Protein AF-A0A960V8V4-F1 (afdb_monomer)

Structure (mmCIF, N/CA/C/O backbone):
data_AF-A0A960V8V4-F1
#
_entry.id   AF-A0A960V8V4-F1
#
loop_
_atom_site.group_PDB
_atom_site.id
_atom_site.type_symbol
_atom_site.label_atom_id
_atom_site.label_alt_id
_atom_site.label_comp_id
_atom_site.label_asym_id
_atom_site.label_entity_id
_atom_site.label_seq_id
_atom_site.pdbx_PDB_ins_code
_atom_site.Cartn_x
_atom_site.Cartn_y
_atom_site.Cartn_z
_atom_site.occupancy
_atom_site.B_iso_or_equiv
_atom_site.auth_seq_id
_atom_site.auth_comp_id
_atom_site.auth_asym_id
_atom_site.auth_atom_id
_atom_site.pdbx_PDB_model_num
ATOM 1 N N . LYS A 1 1 ? 6.066 -13.068 -34.488 1.00 45.84 1 LYS A N 1
ATOM 2 C CA . LYS A 1 1 ? 5.495 -12.871 -33.130 1.00 45.84 1 LYS A CA 1
ATOM 3 C C . LYS A 1 1 ? 4.110 -12.280 -33.328 1.00 45.84 1 LYS A C 1
ATOM 5 O O . LYS A 1 1 ? 3.997 -11.421 -34.186 1.00 45.84 1 LYS A O 1
ATOM 10 N N . LYS A 1 2 ? 3.066 -12.766 -32.647 1.00 44.25 2 LYS A N 1
ATOM 11 C CA . LYS A 1 2 ? 1.784 -12.045 -32.649 1.00 44.25 2 LYS A CA 1
ATOM 12 C C . LYS A 1 2 ? 2.021 -10.722 -31.918 1.00 44.25 2 LYS A C 1
ATOM 14 O O . LYS A 1 2 ? 2.414 -10.759 -30.753 1.00 44.25 2 LYS A O 1
ATOM 19 N N . ASP A 1 3 ? 1.860 -9.605 -32.617 1.00 62.84 3 ASP A N 1
ATOM 20 C CA . ASP A 1 3 ? 1.871 -8.277 -32.009 1.00 62.84 3 ASP A CA 1
ATOM 21 C C . ASP A 1 3 ? 0.537 -8.097 -31.293 1.00 62.84 3 ASP A C 1
ATOM 23 O O . ASP A 1 3 ? -0.480 -7.769 -31.900 1.00 62.84 3 ASP A O 1
ATOM 27 N N . TYR A 1 4 ? 0.525 -8.399 -29.999 1.00 69.12 4 TYR A N 1
ATOM 28 C CA . TYR A 1 4 ? -0.586 -8.002 -29.151 1.00 69.12 4 TYR A CA 1
ATOM 29 C C . TYR A 1 4 ? -0.365 -6.536 -28.769 1.00 69.12 4 TYR A C 1
ATOM 31 O O . TYR A 1 4 ? 0.688 -6.228 -28.199 1.00 69.12 4 TYR A O 1
ATOM 39 N N . PRO A 1 5 ? -1.298 -5.625 -29.097 1.00 84.31 5 PRO A N 1
ATOM 40 C CA . PRO A 1 5 ? -1.177 -4.236 -28.686 1.00 84.31 5 PRO A CA 1
ATOM 41 C C . PRO A 1 5 ? -1.121 -4.168 -27.156 1.00 84.31 5 PRO A C 1
ATOM 43 O O . PRO A 1 5 ? -1.912 -4.808 -26.464 1.00 84.31 5 PRO A O 1
ATOM 46 N N . LEU A 1 6 ? -0.149 -3.423 -26.628 1.00 91.81 6 LEU A N 1
ATOM 47 C CA . LEU A 1 6 ? -0.030 -3.177 -25.195 1.00 91.81 6 LEU A CA 1
ATOM 48 C C . LEU A 1 6 ? -0.923 -1.996 -24.804 1.00 91.81 6 LEU A C 1
ATOM 50 O O . LEU A 1 6 ? -0.963 -0.985 -25.509 1.00 91.81 6 LEU A O 1
ATOM 54 N N . THR A 1 7 ? -1.550 -2.102 -23.636 1.00 95.62 7 THR A N 1
ATOM 55 C CA . THR A 1 7 ? -2.285 -1.008 -22.996 1.00 95.62 7 THR A CA 1
ATOM 56 C C . THR A 1 7 ? -1.671 -0.736 -21.625 1.00 95.62 7 THR A C 1
ATOM 58 O O . THR A 1 7 ? -1.473 -1.647 -20.822 1.00 95.62 7 THR A O 1
ATOM 61 N N . ALA A 1 8 ? -1.343 0.525 -21.361 1.00 96.00 8 ALA A N 1
ATOM 62 C CA . ALA A 1 8 ? -0.837 1.015 -20.089 1.00 96.00 8 ALA A CA 1
ATOM 63 C C . ALA A 1 8 ? -1.951 1.701 -19.296 1.00 96.00 8 ALA A C 1
ATOM 65 O O . ALA A 1 8 ? -2.790 2.408 -19.856 1.00 96.00 8 ALA A O 1
ATOM 66 N N . TYR A 1 9 ? -1.898 1.560 -17.975 1.00 95.94 9 TYR A N 1
ATOM 67 C CA . TYR A 1 9 ? -2.877 2.126 -17.055 1.00 95.94 9 TYR A CA 1
ATOM 68 C C . TYR A 1 9 ? -2.196 3.032 -16.030 1.00 95.94 9 TYR A C 1
ATOM 70 O O . TYR A 1 9 ? -1.063 2.795 -15.608 1.00 95.94 9 TYR A O 1
ATOM 78 N N . SER A 1 10 ? -2.866 4.106 -15.626 1.00 93.94 10 SER A N 1
ATOM 79 C CA . SER A 1 10 ? -2.415 4.968 -14.529 1.00 93.94 10 SER A CA 1
ATOM 80 C C . SER A 1 10 ? -3.596 5.532 -13.759 1.00 93.94 10 SER A C 1
ATOM 82 O O . SER A 1 10 ? -4.704 5.613 -14.280 1.00 93.94 10 SER A O 1
ATOM 84 N N . ILE A 1 11 ? -3.345 5.952 -12.523 1.00 91.44 11 ILE A N 1
ATOM 85 C CA . ILE A 1 11 ? -4.348 6.564 -11.652 1.00 91.44 11 ILE A CA 1
ATOM 86 C C . ILE A 1 11 ? -4.080 8.065 -11.568 1.00 91.44 11 ILE A C 1
ATOM 88 O O . ILE A 1 11 ? -2.933 8.491 -11.420 1.00 91.44 11 ILE A O 1
ATOM 92 N N . LYS A 1 12 ? -5.150 8.857 -11.616 1.00 89.25 12 LYS A N 1
ATOM 93 C CA . LYS A 1 12 ? -5.154 10.292 -11.338 1.00 89.25 12 LYS A CA 1
ATOM 94 C C . LYS A 1 12 ? -6.135 10.589 -10.208 1.00 89.25 12 LYS A C 1
ATOM 96 O O . LYS A 1 12 ? -7.320 10.290 -10.320 1.00 89.25 12 LYS A O 1
ATOM 101 N N . LEU A 1 13 ? -5.647 11.194 -9.129 1.00 83.44 13 LEU A N 1
ATOM 102 C CA . LEU A 1 13 ? -6.466 11.572 -7.974 1.00 83.44 13 LEU A CA 1
ATOM 103 C C . LEU A 1 13 ? -7.039 12.980 -8.198 1.00 83.44 13 LEU A C 1
ATOM 105 O O . LEU A 1 13 ? -6.272 13.911 -8.442 1.00 83.44 13 LEU A O 1
ATOM 109 N N . ARG A 1 14 ? -8.369 13.149 -8.148 1.00 68.94 14 ARG A N 1
ATOM 110 C CA . ARG A 1 14 ? -9.039 14.407 -8.555 1.00 68.94 14 ARG A CA 1
ATOM 111 C C . ARG A 1 14 ? -8.810 15.603 -7.613 1.00 68.94 14 ARG A C 1
ATOM 113 O O . ARG A 1 14 ? -8.792 16.721 -8.111 1.00 68.94 14 ARG A O 1
ATOM 120 N N . ASN A 1 15 ? -8.593 15.388 -6.311 1.00 59.25 15 ASN A N 1
ATOM 121 C CA . ASN A 1 15 ? -8.641 16.458 -5.294 1.00 59.25 15 ASN A CA 1
ATOM 122 C C . ASN A 1 15 ? -7.426 16.536 -4.349 1.00 59.25 15 ASN A C 1
ATOM 124 O O . ASN A 1 15 ? -7.476 17.222 -3.328 1.00 59.25 15 ASN A O 1
ATOM 128 N N . ASN A 1 16 ? -6.310 15.867 -4.646 1.00 52.09 16 ASN A N 1
ATOM 129 C CA . ASN A 1 16 ? -5.194 15.841 -3.698 1.00 52.09 16 ASN A CA 1
ATOM 130 C C . ASN A 1 16 ? -4.354 17.126 -3.728 1.00 52.09 16 ASN A C 1
ATOM 132 O O . ASN A 1 16 ? -3.422 17.259 -4.519 1.00 52.09 16 ASN A O 1
ATOM 136 N N . TYR A 1 17 ? -4.626 18.020 -2.771 1.00 49.06 17 TYR A N 1
ATOM 137 C CA . TYR A 1 17 ? -3.958 19.308 -2.530 1.00 49.06 17 TYR A CA 1
ATOM 138 C C . TYR A 1 17 ? -2.427 19.254 -2.328 1.00 49.06 17 TYR A C 1
ATOM 140 O O . TYR A 1 17 ? -1.807 20.306 -2.231 1.00 49.06 17 TYR A O 1
ATOM 148 N N . ASN A 1 18 ? -1.792 18.076 -2.277 1.00 47.28 18 ASN A N 1
ATOM 149 C CA . ASN A 1 18 ? -0.354 17.940 -1.994 1.00 47.28 18 ASN A CA 1
ATOM 150 C C . ASN A 1 18 ? 0.369 16.808 -2.749 1.00 47.28 18 ASN A C 1
ATOM 152 O O . ASN A 1 18 ? 1.523 16.504 -2.433 1.00 47.28 18 ASN A O 1
ATOM 156 N N . GLN A 1 19 ? -0.259 16.168 -3.742 1.00 55.56 19 GLN A N 1
ATOM 157 C CA . GLN A 1 19 ? 0.386 15.079 -4.483 1.00 55.56 19 GLN A CA 1
ATOM 158 C C . GLN A 1 19 ? 0.665 15.438 -5.933 1.00 55.56 19 GLN A C 1
ATOM 160 O O . GLN A 1 19 ? -0.148 16.055 -6.614 1.00 55.56 19 GLN A O 1
ATOM 165 N N . LYS A 1 20 ? 1.839 15.022 -6.416 1.00 60.66 20 LYS A N 1
ATOM 166 C CA . LYS A 1 20 ? 2.185 15.161 -7.827 1.00 60.66 20 LYS A CA 1
ATOM 167 C C . LYS A 1 20 ? 1.389 14.143 -8.633 1.00 60.66 20 LYS A C 1
ATOM 169 O O . LYS A 1 20 ? 1.650 12.949 -8.535 1.00 60.66 20 LYS A O 1
ATOM 174 N N . ASP A 1 21 ? 0.458 14.637 -9.437 1.00 72.88 21 ASP A N 1
ATOM 175 C CA . ASP A 1 21 ? -0.190 13.864 -10.490 1.00 72.88 21 ASP A CA 1
ATOM 176 C C . ASP A 1 21 ? 0.876 13.334 -11.470 1.00 72.88 21 ASP A C 1
ATOM 178 O O . ASP A 1 21 ? 1.534 14.106 -12.173 1.00 72.88 21 ASP A O 1
ATOM 182 N N . GLU A 1 22 ? 1.081 12.014 -11.485 1.00 78.25 22 GLU A N 1
ATOM 183 C CA . GLU A 1 22 ? 2.037 11.361 -12.387 1.00 78.25 22 GLU A CA 1
ATOM 184 C C . GLU A 1 22 ? 1.422 11.001 -13.746 1.00 78.25 22 GLU A C 1
ATOM 186 O O . GLU A 1 22 ? 2.159 10.629 -14.662 1.00 78.25 22 GLU A O 1
ATOM 191 N N . SER A 1 23 ? 0.098 11.136 -13.907 1.00 81.38 23 SER A N 1
ATOM 192 C CA . SER A 1 23 ? -0.609 10.681 -15.109 1.00 81.38 23 SER A CA 1
ATOM 193 C C . SER A 1 23 ? -0.095 11.365 -16.374 1.00 81.38 23 SER A C 1
ATOM 195 O O . SER A 1 23 ? 0.162 10.685 -17.360 1.00 81.38 23 SER A O 1
ATOM 197 N N . ASN A 1 24 ? 0.187 12.670 -16.318 1.00 83.75 24 ASN A N 1
ATOM 198 C CA . ASN A 1 24 ? 0.743 13.417 -17.450 1.00 83.75 24 ASN A CA 1
ATOM 199 C C . ASN A 1 24 ? 2.089 12.846 -17.928 1.00 83.75 24 ASN A C 1
ATOM 201 O O . ASN A 1 24 ? 2.323 12.718 -19.129 1.00 83.75 24 ASN A O 1
ATOM 205 N N . LEU A 1 25 ? 2.976 12.485 -16.997 1.00 84.44 25 LEU A N 1
ATOM 206 C CA . LEU A 1 25 ? 4.288 11.916 -17.324 1.00 84.44 25 LEU A CA 1
ATOM 207 C C . LEU A 1 25 ? 4.156 10.482 -17.846 1.00 84.44 25 LEU A C 1
ATOM 209 O O . LEU A 1 25 ? 4.855 10.092 -18.785 1.00 84.44 25 LEU A O 1
ATOM 213 N N . ALA A 1 26 ? 3.237 9.707 -17.269 1.00 89.25 26 ALA A N 1
ATOM 214 C CA . ALA A 1 26 ? 2.910 8.376 -17.761 1.00 89.25 26 ALA A CA 1
ATOM 215 C C . ALA A 1 26 ? 2.365 8.437 -19.200 1.00 89.25 26 ALA A C 1
ATOM 217 O O . ALA A 1 26 ? 2.831 7.684 -20.052 1.00 89.25 26 ALA A O 1
ATOM 218 N N . SER A 1 27 ? 1.485 9.398 -19.509 1.00 90.56 27 SER A N 1
ATOM 219 C CA . SER A 1 27 ? 0.952 9.616 -20.861 1.00 90.56 27 SER A CA 1
ATOM 220 C C . SER A 1 27 ? 2.032 10.015 -21.861 1.00 90.56 27 SER A C 1
ATOM 222 O O . SER A 1 27 ? 2.044 9.517 -22.985 1.00 90.56 27 SER A O 1
ATOM 224 N N . GLN A 1 28 ? 2.975 10.874 -21.463 1.00 89.56 28 GLN A N 1
ATOM 225 C CA . GLN A 1 28 ? 4.130 11.214 -22.300 1.00 89.56 28 GLN A CA 1
ATOM 226 C C . GLN A 1 28 ? 4.985 9.978 -22.602 1.00 89.56 28 GLN A C 1
ATOM 228 O O . GLN A 1 28 ? 5.341 9.741 -23.755 1.00 89.56 28 GLN A O 1
ATOM 233 N N . THR A 1 29 ? 5.259 9.162 -21.582 1.00 90.50 29 THR A N 1
ATOM 234 C CA . THR A 1 29 ? 6.027 7.917 -21.729 1.00 90.50 29 THR A CA 1
ATOM 235 C C . THR A 1 29 ? 5.316 6.933 -22.658 1.00 90.50 29 THR A C 1
ATOM 237 O O . THR A 1 29 ? 5.926 6.410 -23.586 1.00 90.50 29 THR A O 1
ATOM 240 N N . ALA A 1 30 ? 4.013 6.720 -22.471 1.00 92.44 30 ALA A N 1
ATOM 241 C CA . ALA A 1 30 ? 3.231 5.818 -23.308 1.00 92.44 30 ALA A CA 1
ATOM 242 C C . ALA A 1 30 ? 3.161 6.288 -24.769 1.00 92.44 30 ALA A C 1
ATOM 244 O O . ALA A 1 30 ? 3.335 5.480 -25.680 1.00 92.44 30 ALA A O 1
ATOM 245 N N . LYS A 1 31 ? 3.015 7.602 -25.003 1.00 91.94 31 LYS A N 1
ATOM 246 C CA . LYS A 1 31 ? 3.055 8.193 -26.348 1.00 91.94 31 LYS A CA 1
ATOM 247 C C . LYS A 1 31 ? 4.385 7.918 -27.054 1.00 91.94 31 LYS A C 1
ATOM 249 O O . LYS A 1 31 ? 4.383 7.577 -28.234 1.00 91.94 31 LYS A O 1
ATOM 254 N N . LEU A 1 32 ? 5.507 8.038 -26.342 1.00 89.75 32 LEU A N 1
ATOM 255 C CA . LEU A 1 32 ? 6.840 7.737 -26.882 1.00 89.75 32 LEU A CA 1
ATOM 256 C C . LEU A 1 32 ? 7.004 6.255 -27.225 1.00 89.75 32 LEU A C 1
ATOM 258 O O . LEU A 1 32 ? 7.576 5.922 -28.259 1.00 89.75 32 LEU A O 1
ATOM 262 N N . LEU A 1 33 ? 6.460 5.377 -26.382 1.00 89.88 33 LEU A N 1
ATOM 263 C CA . LEU A 1 33 ? 6.482 3.929 -26.588 1.00 89.88 33 LEU A CA 1
ATOM 264 C C . LEU A 1 33 ? 5.419 3.438 -27.585 1.00 89.88 33 LEU A C 1
ATOM 266 O O . LEU A 1 33 ? 5.399 2.251 -27.898 1.00 89.88 33 LEU A O 1
ATOM 270 N N . LYS A 1 34 ? 4.557 4.331 -28.096 1.00 92.12 34 LYS A N 1
ATOM 271 C CA . LYS A 1 34 ? 3.405 4.006 -28.957 1.00 92.12 34 LYS A CA 1
ATOM 272 C C . LYS A 1 34 ? 2.469 2.967 -28.320 1.00 92.12 34 LYS A C 1
ATOM 274 O O . LYS A 1 34 ? 1.968 2.073 -28.994 1.00 92.12 34 LYS A O 1
ATOM 279 N N . ILE A 1 35 ? 2.253 3.099 -27.014 1.00 93.31 35 ILE A N 1
ATOM 280 C CA . ILE A 1 35 ? 1.381 2.248 -26.200 1.00 93.31 35 ILE A CA 1
ATOM 281 C C . ILE A 1 35 ? 0.093 3.020 -25.912 1.00 93.31 35 ILE A C 1
ATOM 283 O O . ILE A 1 35 ? 0.139 4.208 -25.582 1.00 93.31 35 ILE A O 1
ATOM 287 N N . GLU A 1 36 ? -1.057 2.356 -26.026 1.00 94.69 36 GLU A N 1
ATOM 288 C CA . GLU A 1 36 ? -2.329 2.953 -25.617 1.00 94.69 36 GLU A CA 1
ATOM 289 C C . GLU A 1 36 ? -2.294 3.238 -24.111 1.00 94.69 36 GLU A C 1
ATOM 291 O O . GLU A 1 36 ? -1.926 2.366 -23.330 1.00 94.69 36 GLU A O 1
ATOM 296 N N . HIS A 1 37 ? -2.678 4.439 -23.677 1.00 96.06 37 HIS A N 1
ATOM 297 C CA . HIS A 1 37 ? -2.666 4.806 -22.260 1.00 96.06 37 HIS A CA 1
ATOM 298 C C . HIS A 1 37 ? -4.044 5.216 -21.774 1.00 96.06 37 HIS A C 1
ATOM 300 O O . HIS A 1 37 ? -4.660 6.126 -22.326 1.00 96.06 37 HIS A O 1
ATOM 306 N N . ARG A 1 38 ? -4.499 4.567 -20.703 1.00 95.88 38 ARG A N 1
ATOM 307 C CA . ARG A 1 38 ? -5.771 4.850 -20.043 1.00 95.88 38 ARG A CA 1
ATOM 308 C C . ARG A 1 38 ? -5.510 5.377 -18.636 1.00 95.88 38 ARG A C 1
ATOM 310 O O . ARG A 1 38 ? -4.748 4.795 -17.865 1.00 95.88 38 ARG A O 1
ATOM 317 N N . VAL A 1 39 ? -6.150 6.495 -18.300 1.00 94.88 39 VAL A N 1
ATOM 318 C CA . VAL A 1 39 ? -6.025 7.137 -16.985 1.00 94.88 39 VAL A CA 1
ATOM 319 C C . VAL A 1 39 ? -7.340 7.002 -16.230 1.00 94.88 39 VAL A C 1
ATOM 321 O O . VAL A 1 39 ? -8.350 7.591 -16.618 1.00 94.88 39 VAL A O 1
ATOM 324 N N . LEU A 1 40 ? -7.319 6.250 -15.131 1.00 94.56 40 LEU A N 1
ATOM 325 C CA . LEU A 1 40 ? -8.442 6.142 -14.212 1.00 94.56 40 LEU A CA 1
ATOM 326 C C . LEU A 1 40 ? -8.450 7.353 -13.276 1.00 94.56 40 LEU A C 1
ATOM 328 O O . LEU A 1 40 ? -7.501 7.581 -12.526 1.00 94.56 40 LEU A O 1
ATOM 332 N N . ASN A 1 41 ? -9.533 8.124 -13.311 1.00 92.12 41 ASN A N 1
ATOM 333 C CA . ASN A 1 41 ? -9.732 9.237 -12.392 1.00 92.12 41 ASN A CA 1
ATOM 334 C C . ASN A 1 41 ? -10.429 8.731 -11.130 1.00 92.12 41 ASN A C 1
ATOM 336 O O . ASN A 1 41 ? -11.547 8.238 -11.222 1.00 92.12 41 ASN A O 1
ATOM 340 N N . VAL A 1 42 ? -9.789 8.896 -9.975 1.00 89.56 42 VAL A N 1
ATOM 341 C CA . VAL A 1 42 ? -10.313 8.464 -8.674 1.00 89.56 42 VAL A CA 1
ATOM 342 C C . VAL A 1 42 ? -10.536 9.698 -7.802 1.00 89.56 42 VAL A C 1
ATOM 344 O O . VAL A 1 42 ? -9.637 10.523 -7.616 1.00 89.56 42 VAL A O 1
ATOM 347 N N . SER A 1 43 ? -11.758 9.865 -7.311 1.00 87.56 43 SER A N 1
ATOM 348 C CA . SER A 1 43 ? -12.141 10.917 -6.369 1.00 87.56 43 SER A CA 1
ATOM 349 C C . SER A 1 43 ? -12.100 10.423 -4.925 1.00 87.56 43 SER A C 1
ATOM 351 O O . SER A 1 43 ? -12.117 9.221 -4.668 1.00 87.56 43 SER A O 1
ATOM 353 N N . ASP A 1 44 ? -12.116 11.348 -3.966 1.00 83.81 44 ASP A N 1
ATOM 354 C CA . ASP A 1 44 ? -12.185 10.997 -2.541 1.00 83.81 44 ASP A CA 1
ATOM 355 C C . ASP A 1 44 ? -13.465 10.210 -2.222 1.00 83.81 44 ASP A C 1
ATOM 357 O O . ASP A 1 44 ? -13.454 9.289 -1.409 1.00 83.81 44 ASP A O 1
ATOM 361 N N . GLN A 1 45 ? -14.565 10.514 -2.919 1.00 85.69 45 GLN A N 1
ATOM 362 C CA . GLN A 1 45 ? -15.817 9.781 -2.771 1.00 85.69 45 GLN A CA 1
ATOM 363 C C . GLN A 1 45 ? -15.697 8.336 -3.270 1.00 85.69 45 GLN A C 1
ATOM 365 O O . GLN A 1 45 ? -16.264 7.437 -2.650 1.00 85.69 45 GLN A O 1
ATOM 370 N N . ASP A 1 46 ? -14.931 8.092 -4.339 1.00 89.06 46 ASP A N 1
ATOM 371 C CA . ASP A 1 46 ? -14.653 6.733 -4.817 1.00 89.06 46 ASP A CA 1
ATOM 372 C C . ASP A 1 46 ? -13.855 5.947 -3.772 1.00 89.06 46 ASP A C 1
ATOM 374 O O . ASP A 1 46 ? -14.170 4.786 -3.510 1.00 89.06 46 ASP A O 1
ATOM 378 N N . ILE A 1 47 ? -12.876 6.589 -3.120 1.00 88.69 47 ILE A N 1
ATOM 379 C CA . ILE A 1 47 ? -12.120 5.986 -2.013 1.00 88.69 47 ILE A CA 1
ATOM 380 C C . ILE A 1 47 ? -13.055 5.623 -0.858 1.00 88.69 47 ILE A C 1
ATOM 382 O O . ILE A 1 47 ? -13.045 4.487 -0.389 1.00 88.69 47 ILE A O 1
ATOM 386 N N . ILE A 1 48 ? -13.891 6.568 -0.425 1.00 86.88 48 ILE A N 1
ATOM 387 C CA . ILE A 1 48 ? -14.832 6.383 0.685 1.00 86.88 48 ILE A CA 1
ATOM 388 C C . ILE A 1 48 ? -15.821 5.246 0.395 1.00 86.88 48 ILE A C 1
ATOM 390 O O . ILE A 1 48 ? -16.046 4.389 1.251 1.00 86.88 48 ILE A O 1
ATOM 394 N N . ASN A 1 49 ? -16.396 5.222 -0.808 1.00 87.56 49 ASN A N 1
ATOM 395 C CA . ASN A 1 49 ? -17.412 4.243 -1.193 1.00 87.56 49 ASN A CA 1
ATOM 396 C C . ASN A 1 49 ? -16.852 2.821 -1.297 1.00 87.56 49 ASN A C 1
ATOM 398 O O . ASN A 1 49 ? -17.578 1.865 -1.039 1.00 87.56 49 ASN A O 1
ATOM 402 N N . ASN A 1 50 ? -15.574 2.681 -1.653 1.00 91.12 50 ASN A N 1
ATOM 403 C CA . ASN A 1 50 ? -14.940 1.386 -1.894 1.00 91.12 50 ASN A CA 1
ATOM 404 C C . ASN A 1 50 ? -14.026 0.927 -0.752 1.00 91.12 50 ASN A C 1
ATOM 406 O O . ASN A 1 50 ? -13.458 -0.162 -0.823 1.00 91.12 50 ASN A O 1
ATOM 410 N N . TYR A 1 51 ? -13.899 1.711 0.320 1.00 91.88 51 TYR A N 1
ATOM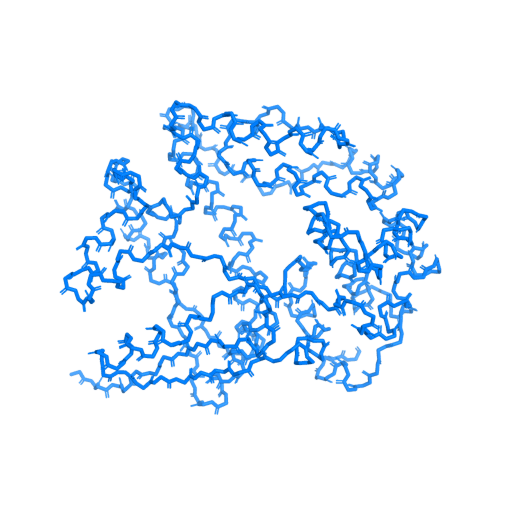 411 C CA . TYR A 1 51 ? -13.010 1.383 1.432 1.00 91.88 51 TYR A CA 1
ATOM 412 C C . TYR A 1 51 ? -13.377 0.065 2.122 1.00 91.88 51 TYR A C 1
ATOM 414 O O . TYR A 1 51 ? -12.507 -0.766 2.356 1.00 91.88 51 TYR A O 1
ATOM 422 N N . VAL A 1 52 ? -14.666 -0.172 2.390 1.00 93.31 52 VAL A N 1
ATOM 423 C CA . VAL A 1 52 ? -15.135 -1.421 3.020 1.00 93.31 52 VAL A CA 1
ATOM 424 C C . VAL A 1 52 ? -14.809 -2.639 2.158 1.00 93.31 52 VAL A C 1
ATOM 426 O O . VAL A 1 52 ? -14.312 -3.640 2.670 1.00 93.31 52 VAL A O 1
ATOM 429 N N . LYS A 1 53 ? -15.019 -2.528 0.843 1.00 93.25 53 LYS A N 1
ATOM 430 C CA . LYS A 1 53 ? -14.658 -3.564 -0.128 1.00 93.25 53 LYS A CA 1
ATOM 431 C C . LYS A 1 53 ? -13.151 -3.828 -0.140 1.00 93.25 53 LYS A C 1
ATOM 433 O O . LYS A 1 53 ? -12.746 -4.985 -0.115 1.00 93.25 53 LYS A O 1
ATOM 438 N N . ALA A 1 54 ? -12.330 -2.781 -0.084 1.00 93.81 54 ALA A N 1
ATOM 439 C CA . ALA A 1 54 ? -10.881 -2.934 -0.002 1.00 93.81 54 ALA A CA 1
ATOM 440 C C . ALA A 1 54 ? -10.433 -3.635 1.293 1.00 93.81 54 ALA A C 1
ATOM 442 O O . ALA A 1 54 ? -9.575 -4.506 1.218 1.00 93.81 54 ALA A O 1
ATOM 443 N N . ILE A 1 55 ? -11.032 -3.322 2.452 1.00 94.50 55 ILE A N 1
ATOM 444 C CA . ILE A 1 55 ? -10.741 -4.028 3.719 1.00 94.50 55 ILE A CA 1
ATOM 445 C C . ILE A 1 55 ? -11.134 -5.503 3.647 1.00 94.50 55 ILE A C 1
ATOM 447 O O . ILE A 1 55 ? -10.406 -6.367 4.132 1.00 94.50 55 ILE A O 1
ATOM 451 N N . TYR A 1 56 ? -12.283 -5.798 3.038 1.00 94.56 56 TYR A N 1
ATOM 452 C CA . TYR A 1 56 ? -12.728 -7.175 2.861 1.00 94.56 56 TYR A CA 1
ATOM 453 C C . TYR A 1 56 ? -11.714 -7.994 2.052 1.00 94.56 56 TYR A C 1
ATOM 455 O O . TYR A 1 56 ? -11.307 -9.060 2.497 1.00 94.56 56 TYR A O 1
ATOM 463 N N . PHE A 1 57 ? -11.250 -7.481 0.907 1.00 94.50 57 PHE A N 1
ATOM 464 C CA . PHE A 1 57 ? -10.270 -8.195 0.078 1.00 94.50 57 PHE A CA 1
ATOM 465 C C . PHE A 1 57 ? -8.842 -8.162 0.637 1.00 94.50 57 PHE A C 1
ATOM 467 O O . PHE A 1 57 ? -8.062 -9.087 0.385 1.00 94.50 57 PHE A O 1
ATOM 474 N N . SER A 1 58 ? -8.472 -7.121 1.392 1.00 93.44 58 SER A N 1
ATOM 475 C CA . SER A 1 58 ? -7.150 -7.056 2.016 1.00 93.44 58 SER A CA 1
ATOM 476 C C . SER A 1 58 ? -6.992 -8.116 3.105 1.00 93.44 58 SER A C 1
ATOM 478 O O . SER A 1 58 ? -5.885 -8.615 3.289 1.00 93.44 58 SER A O 1
ATOM 480 N N . GLU A 1 59 ? -8.070 -8.463 3.822 1.00 92.44 59 GLU A N 1
ATOM 481 C CA . GLU A 1 59 ? -8.068 -9.376 4.982 1.00 92.44 59 GLU A CA 1
ATOM 482 C C . GLU A 1 59 ? -7.037 -8.990 6.068 1.00 92.44 59 GLU A C 1
ATOM 484 O O . GLU A 1 59 ? -6.659 -9.784 6.927 1.00 92.44 59 GLU A O 1
ATOM 489 N N . ILE A 1 60 ? -6.569 -7.743 6.031 1.00 90.94 60 ILE A N 1
ATOM 490 C CA . ILE A 1 60 ? -5.598 -7.154 6.949 1.00 90.94 60 ILE A CA 1
ATOM 491 C C . ILE A 1 60 ? -5.895 -5.657 7.083 1.00 90.94 60 ILE A C 1
ATOM 493 O O . ILE A 1 60 ? -6.353 -5.038 6.112 1.00 90.94 60 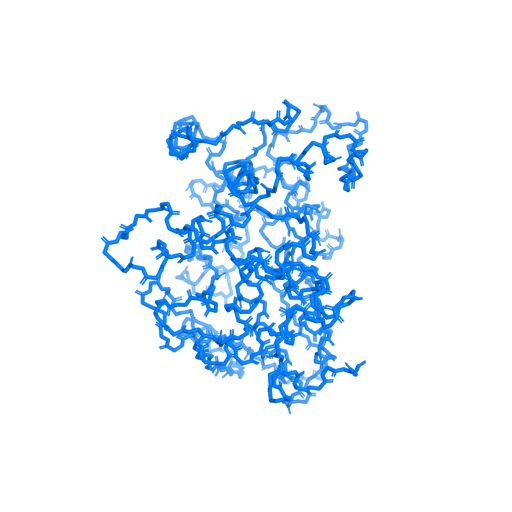ILE A O 1
ATOM 497 N N . PRO A 1 61 ? -5.642 -5.040 8.253 1.00 90.44 61 PRO A N 1
ATOM 498 C CA . PRO A 1 61 ? -5.827 -3.605 8.411 1.00 90.44 61 PRO A CA 1
ATOM 499 C C . PRO A 1 61 ? -4.934 -2.819 7.442 1.00 90.44 61 PRO A C 1
ATOM 501 O O . PRO A 1 61 ? -3.711 -2.963 7.468 1.00 90.44 61 PRO A O 1
ATOM 504 N N . ILE A 1 62 ? -5.528 -1.956 6.614 1.00 88.94 62 ILE A N 1
ATOM 505 C CA . ILE A 1 62 ? -4.773 -1.059 5.727 1.00 88.94 62 ILE A CA 1
ATOM 506 C C . ILE A 1 62 ? -4.534 0.290 6.414 1.00 88.94 62 ILE A C 1
ATOM 508 O O . ILE A 1 62 ? -5.422 0.857 7.059 1.00 88.94 62 ILE A O 1
ATOM 512 N N . LEU A 1 63 ? -3.310 0.801 6.279 1.00 84.88 63 LEU A N 1
ATOM 513 C CA . LEU A 1 63 ? -2.864 2.066 6.880 1.00 84.88 63 LEU A CA 1
ATOM 514 C C . LEU A 1 63 ? -2.822 3.229 5.877 1.00 84.88 63 LEU A C 1
ATOM 516 O O . LEU A 1 63 ? -2.766 4.393 6.274 1.00 84.88 63 LEU A O 1
ATOM 520 N N . ASP A 1 64 ? -2.839 2.913 4.585 1.00 83.00 64 ASP A N 1
ATOM 521 C CA . ASP A 1 64 ? -2.861 3.848 3.466 1.00 83.00 64 ASP A CA 1
ATOM 522 C C . ASP A 1 64 ? -3.996 3.452 2.512 1.00 83.00 64 ASP A C 1
ATOM 524 O O . ASP A 1 64 ? -4.381 2.288 2.436 1.00 83.00 64 ASP A O 1
ATOM 528 N N . HIS A 1 65 ? -4.573 4.431 1.818 1.00 87.44 65 HIS A N 1
ATOM 529 C CA . HIS A 1 65 ? -5.780 4.218 1.015 1.00 87.44 65 HIS A CA 1
ATOM 530 C C . HIS A 1 65 ? -5.473 3.972 -0.471 1.00 87.44 65 HIS A C 1
ATOM 532 O O . HIS A 1 65 ? -6.395 3.819 -1.273 1.00 87.44 65 HIS A O 1
ATOM 538 N N . SER A 1 66 ? -4.190 3.887 -0.855 1.00 88.44 66 SER A N 1
ATOM 539 C CA . SER A 1 66 ? -3.796 3.517 -2.221 1.00 88.44 66 SER A CA 1
ATOM 540 C C . SER A 1 66 ? -4.258 2.122 -2.618 1.00 88.44 66 SER A C 1
ATOM 542 O O . SER A 1 66 ? -4.490 1.901 -3.804 1.00 88.44 66 SER A O 1
ATOM 544 N N . ASN A 1 67 ? -4.469 1.224 -1.653 1.00 92.25 67 ASN A N 1
ATOM 545 C CA . ASN A 1 67 ? -5.087 -0.082 -1.867 1.00 92.25 67 ASN A CA 1
ATOM 546 C C . ASN A 1 67 ? -6.433 0.065 -2.594 1.00 92.25 67 ASN A C 1
ATOM 548 O O . ASN A 1 67 ? -6.661 -0.598 -3.599 1.00 92.25 67 ASN A O 1
ATOM 552 N N . VAL A 1 68 ? -7.277 1.013 -2.165 1.00 93.00 68 VAL A N 1
ATOM 553 C CA . VAL A 1 68 ? -8.581 1.267 -2.799 1.00 93.00 68 VAL A CA 1
ATOM 554 C C . VAL A 1 68 ? -8.402 1.718 -4.247 1.00 93.00 68 VAL A C 1
ATOM 556 O O . VAL A 1 68 ? -9.096 1.243 -5.138 1.00 93.00 68 VAL A O 1
ATOM 559 N N . SER A 1 69 ? -7.444 2.610 -4.515 1.00 92.88 69 SER A N 1
ATOM 560 C CA . SER A 1 69 ? -7.196 3.080 -5.882 1.00 92.88 69 SER A CA 1
ATOM 561 C C . SER A 1 69 ? -6.652 1.977 -6.794 1.00 92.88 69 SER A C 1
ATOM 563 O O . SER A 1 69 ? -7.023 1.926 -7.963 1.00 92.88 69 SER A O 1
ATOM 565 N N . LEU A 1 70 ? -5.792 1.096 -6.277 1.00 94.69 70 LEU A N 1
ATOM 566 C CA . LEU A 1 70 ? -5.264 -0.046 -7.027 1.00 94.69 70 LEU A CA 1
ATOM 567 C C . LEU A 1 70 ? -6.335 -1.111 -7.277 1.00 94.69 70 LEU A C 1
ATOM 569 O O . LEU A 1 70 ? -6.368 -1.678 -8.365 1.00 94.69 70 LEU A O 1
ATOM 573 N N . MET A 1 71 ? -7.248 -1.319 -6.327 1.00 95.75 71 MET A N 1
ATOM 574 C CA . MET A 1 71 ? -8.425 -2.171 -6.507 1.00 95.75 71 MET A CA 1
ATOM 575 C C . MET A 1 71 ? -9.299 -1.660 -7.659 1.00 95.75 71 MET A C 1
ATOM 577 O O . MET A 1 71 ? -9.585 -2.401 -8.595 1.00 95.75 71 MET A O 1
ATOM 581 N N . LEU A 1 72 ? -9.637 -0.366 -7.652 1.00 95.94 72 LEU A N 1
ATOM 582 C CA . LEU A 1 72 ? -10.407 0.265 -8.732 1.00 95.94 72 LEU A CA 1
ATOM 583 C C . LEU A 1 72 ? -9.671 0.212 -10.081 1.00 95.94 72 LEU A C 1
ATOM 585 O O . LEU A 1 72 ? -10.293 0.058 -11.131 1.00 95.94 72 LEU A O 1
ATOM 589 N N . LEU A 1 73 ? -8.338 0.315 -10.075 1.00 96.56 73 LEU A N 1
ATOM 590 C CA . LEU A 1 73 ? -7.532 0.148 -11.284 1.00 96.56 73 LEU A CA 1
ATOM 591 C C . LEU A 1 73 ? -7.623 -1.279 -11.830 1.00 96.56 73 LEU A C 1
ATOM 593 O O . LEU A 1 73 ? -7.773 -1.450 -13.037 1.00 96.56 73 LEU A O 1
ATOM 597 N N . ALA A 1 74 ? -7.553 -2.289 -10.962 1.00 97.38 74 ALA A N 1
ATOM 598 C CA . ALA A 1 74 ? -7.688 -3.687 -11.353 1.00 97.38 74 ALA A CA 1
ATOM 599 C C . ALA A 1 74 ? -9.080 -3.986 -11.928 1.00 97.38 74 ALA A C 1
ATOM 601 O O . ALA A 1 74 ? -9.187 -4.652 -12.957 1.00 97.38 74 ALA A O 1
ATOM 602 N N . GLU A 1 75 ? -10.136 -3.429 -11.330 1.00 96.81 75 GLU A N 1
ATOM 603 C CA . GLU A 1 75 ? -11.497 -3.498 -11.875 1.00 96.81 75 GLU A CA 1
ATOM 604 C C . GLU A 1 75 ? -11.564 -2.887 -13.272 1.00 96.81 75 GLU A C 1
ATOM 606 O O . GLU A 1 75 ? -12.079 -3.518 -14.194 1.00 96.81 75 GLU A O 1
ATOM 611 N N . LYS A 1 76 ? -10.947 -1.717 -13.474 1.00 97.56 76 LYS A N 1
ATOM 612 C CA . LYS A 1 76 ? -10.921 -1.084 -14.794 1.00 97.56 76 LYS A CA 1
ATOM 613 C C . LYS A 1 76 ? -10.187 -1.929 -15.841 1.00 97.56 76 LYS A C 1
ATOM 615 O O . LYS A 1 76 ? -10.653 -2.069 -16.969 1.00 97.56 76 LYS A O 1
ATOM 620 N N . VAL A 1 77 ? -9.051 -2.516 -15.471 1.00 97.50 77 VAL A N 1
ATOM 621 C CA . VAL A 1 77 ? -8.298 -3.439 -16.336 1.00 97.50 77 VAL A CA 1
ATOM 622 C C . VAL A 1 77 ? -9.154 -4.656 -16.711 1.00 97.50 77 VAL A C 1
ATOM 624 O O . VAL A 1 77 ? -9.132 -5.095 -17.864 1.00 97.50 77 VAL A O 1
ATOM 627 N N . LYS A 1 78 ? -9.932 -5.182 -15.758 1.00 97.06 78 LYS A N 1
ATOM 628 C CA . LYS A 1 78 ? -10.839 -6.313 -15.973 1.00 97.06 78 LYS A CA 1
ATOM 629 C C . LYS A 1 78 ? -11.994 -5.965 -16.909 1.00 97.06 78 LYS A C 1
ATOM 631 O O . LYS A 1 78 ? -12.279 -6.745 -17.817 1.00 97.06 78 LYS A O 1
ATOM 636 N N . GLU A 1 79 ? -12.639 -4.817 -16.706 1.00 97.12 79 GLU A N 1
ATOM 637 C CA . GLU A 1 79 ? -13.695 -4.290 -17.587 1.00 97.12 79 GLU A CA 1
ATOM 638 C C . GLU A 1 79 ? -13.218 -4.165 -19.035 1.00 97.12 79 GLU A C 1
ATOM 640 O O . GLU A 1 79 ? -13.961 -4.446 -19.972 1.00 97.12 79 GLU A O 1
ATOM 645 N N . ASP A 1 80 ? -11.953 -3.789 -19.207 1.00 96.06 80 ASP A N 1
ATOM 646 C CA . ASP A 1 80 ? -11.317 -3.619 -20.508 1.00 96.06 80 ASP A CA 1
ATOM 647 C C . ASP A 1 80 ? -10.909 -4.957 -21.165 1.00 96.06 80 ASP A C 1
ATOM 649 O O . ASP A 1 80 ? -10.347 -4.963 -22.261 1.00 96.06 80 ASP A O 1
ATOM 653 N N . GLY A 1 81 ? -11.216 -6.094 -20.527 1.00 95.56 81 GLY A N 1
ATOM 654 C CA . GLY A 1 81 ? -11.056 -7.442 -21.079 1.00 95.56 81 GLY A CA 1
ATOM 655 C C . GLY A 1 81 ? -9.697 -8.093 -20.818 1.00 95.56 81 GLY A C 1
ATOM 656 O O . GLY A 1 81 ? -9.432 -9.180 -21.335 1.00 95.56 81 GLY A O 1
ATOM 657 N N . PHE A 1 82 ? -8.832 -7.470 -20.014 1.00 95.94 82 PHE A N 1
ATOM 658 C CA . PHE A 1 82 ? -7.524 -8.028 -19.678 1.00 95.94 82 PHE A CA 1
ATOM 659 C C . PHE A 1 82 ? -7.612 -9.002 -18.496 1.00 95.94 82 PHE A C 1
ATOM 661 O O . PHE A 1 82 ? -8.483 -8.908 -17.632 1.00 95.94 82 PHE A O 1
ATOM 668 N N . GLN A 1 83 ? -6.687 -9.961 -18.465 1.00 95.75 83 GLN A N 1
ATOM 669 C CA . GLN A 1 83 ? -6.584 -10.973 -17.404 1.00 95.75 83 GLN A CA 1
ATOM 670 C C . GLN A 1 83 ? -5.306 -10.832 -16.575 1.00 95.75 83 GLN A C 1
ATOM 672 O O . GLN A 1 83 ? -5.225 -11.381 -15.483 1.00 95.75 83 GLN A O 1
ATOM 677 N N . SER A 1 84 ? -4.308 -10.109 -17.087 1.00 95.94 84 SER A N 1
ATOM 678 C CA . SER A 1 84 ? -2.996 -9.998 -16.458 1.00 95.94 84 SER A CA 1
ATOM 679 C C . SER A 1 84 ? -2.365 -8.633 -16.693 1.00 95.94 84 SER A C 1
ATOM 681 O O . SER A 1 84 ? -2.545 -8.052 -17.767 1.00 95.94 84 SER A O 1
ATOM 683 N N . VAL A 1 85 ? -1.552 -8.178 -15.744 1.00 96.44 85 VAL A N 1
ATOM 684 C CA . VAL A 1 85 ? -0.783 -6.929 -15.830 1.00 96.44 85 VAL A CA 1
ATOM 685 C C . VAL A 1 85 ? 0.686 -7.159 -15.491 1.00 96.44 85 VAL A C 1
ATOM 687 O O . VAL A 1 85 ? 1.025 -8.035 -14.700 1.00 96.44 85 VAL A O 1
ATOM 690 N N . LEU A 1 86 ? 1.568 -6.358 -16.091 1.00 96.38 86 LEU A N 1
ATOM 691 C CA . LEU A 1 86 ? 2.967 -6.258 -15.674 1.00 96.38 86 LEU A CA 1
ATOM 692 C C . LEU A 1 86 ? 3.131 -5.029 -14.788 1.00 96.38 86 LEU A C 1
ATOM 694 O O . LEU A 1 86 ? 2.720 -3.932 -15.175 1.00 96.38 86 LEU A O 1
ATOM 698 N N . THR A 1 87 ? 3.776 -5.197 -13.642 1.00 94.62 87 THR A N 1
ATOM 699 C CA . THR A 1 87 ? 3.992 -4.113 -12.685 1.00 94.62 87 THR A CA 1
ATOM 700 C C . THR A 1 87 ? 5.463 -4.034 -12.254 1.00 94.62 87 THR A C 1
ATOM 702 O O . THR A 1 87 ? 6.284 -4.891 -12.587 1.00 94.62 87 THR A O 1
ATOM 705 N N . GLY A 1 88 ? 5.848 -2.922 -11.624 1.00 94.19 88 GLY A N 1
ATOM 706 C CA . GLY A 1 88 ? 7.251 -2.556 -11.383 1.00 94.19 88 GLY A CA 1
ATOM 707 C C . GLY A 1 88 ? 7.796 -2.897 -9.991 1.00 94.19 88 GLY A C 1
ATOM 708 O O . GLY A 1 88 ? 8.920 -2.496 -9.675 1.00 94.19 88 GLY A O 1
ATOM 709 N N . GLU A 1 89 ? 7.012 -3.559 -9.144 1.00 94.50 89 GLU A N 1
ATOM 710 C CA . GLU A 1 89 ? 7.381 -3.952 -7.780 1.00 94.50 89 GLU A CA 1
ATOM 711 C C . GLU A 1 89 ? 8.580 -4.911 -7.797 1.00 94.50 89 GLU A C 1
ATOM 713 O O . GLU A 1 89 ? 8.755 -5.696 -8.729 1.00 94.50 89 GLU A O 1
ATOM 718 N N . GLY A 1 90 ? 9.448 -4.807 -6.786 1.00 94.44 90 GLY A N 1
ATOM 719 C CA . GLY A 1 90 ? 10.747 -5.486 -6.738 1.00 94.44 90 GLY A CA 1
ATOM 720 C C . GLY A 1 90 ? 11.911 -4.632 -7.244 1.00 94.44 90 GLY A C 1
ATOM 721 O O . GLY A 1 90 ? 13.063 -4.865 -6.884 1.00 94.44 90 GLY A O 1
ATOM 722 N N . ALA A 1 91 ? 11.653 -3.597 -8.053 1.00 95.31 91 ALA A N 1
ATOM 723 C CA . ALA A 1 91 ? 12.721 -2.741 -8.573 1.00 95.31 91 ALA A CA 1
ATOM 724 C C . ALA A 1 91 ? 13.395 -1.880 -7.492 1.00 95.31 91 ALA A C 1
ATOM 726 O O . ALA A 1 91 ? 14.523 -1.423 -7.681 1.00 95.31 91 ALA A O 1
ATOM 727 N N . ASP A 1 92 ? 12.683 -1.531 -6.418 1.00 93.00 92 ASP A N 1
ATOM 728 C CA . ASP A 1 92 ? 13.264 -0.761 -5.316 1.00 93.00 92 ASP A CA 1
ATOM 729 C C . ASP A 1 92 ? 14.165 -1.638 -4.449 1.00 93.00 92 ASP A C 1
ATOM 731 O O . ASP A 1 92 ? 15.288 -1.238 -4.153 1.00 93.00 92 ASP A O 1
ATOM 735 N N . GLU A 1 93 ? 13.724 -2.853 -4.157 1.00 92.44 93 GLU A N 1
ATOM 736 C CA . GLU A 1 93 ? 14.440 -3.862 -3.385 1.00 92.44 93 GLU A CA 1
ATOM 737 C C . GLU A 1 93 ? 15.696 -4.345 -4.131 1.00 92.44 93 GLU A C 1
ATOM 739 O O . GLU A 1 93 ? 16.790 -4.390 -3.570 1.00 92.44 93 GLU A O 1
ATOM 744 N N . ALA A 1 94 ? 15.584 -4.614 -5.436 1.00 93.12 94 ALA A N 1
ATOM 745 C CA . ALA A 1 94 ? 16.699 -5.091 -6.254 1.00 93.12 94 ALA A CA 1
ATOM 746 C C . ALA A 1 94 ? 17.820 -4.047 -6.424 1.00 93.12 94 ALA A C 1
ATOM 748 O O . ALA A 1 94 ? 19.009 -4.383 -6.433 1.00 93.12 94 ALA A O 1
ATOM 749 N N . PHE A 1 95 ? 17.455 -2.766 -6.562 1.00 93.44 95 PHE A N 1
ATOM 750 C CA . PHE A 1 95 ? 18.373 -1.704 -6.995 1.00 93.44 95 PHE A CA 1
ATOM 751 C C . PHE A 1 95 ? 18.571 -0.567 -5.978 1.00 93.44 95 PHE A C 1
ATOM 753 O O . PHE A 1 95 ? 19.137 0.467 -6.341 1.00 93.44 95 PHE A O 1
ATOM 760 N N . GLY A 1 96 ? 18.132 -0.726 -4.725 1.00 89.69 96 GLY A N 1
ATOM 761 C CA . GLY A 1 96 ? 18.272 0.290 -3.674 1.00 89.69 96 GLY A CA 1
ATOM 762 C C . GLY A 1 96 ? 17.510 1.567 -4.005 1.00 89.69 96 GLY A C 1
ATOM 763 O O . GLY A 1 96 ? 18.101 2.622 -4.252 1.00 89.69 96 GLY A O 1
ATOM 764 N N . GLY A 1 97 ? 16.193 1.442 -4.131 1.00 87.75 97 GLY A N 1
ATOM 765 C CA . GLY A 1 97 ? 15.301 2.485 -4.612 1.00 87.75 97 GLY A CA 1
ATOM 766 C C . GLY A 1 97 ? 14.727 3.405 -3.543 1.00 87.75 97 GLY A C 1
ATOM 767 O O . GLY A 1 97 ? 14.228 4.489 -3.883 1.00 87.75 97 GLY A O 1
ATOM 768 N N . TYR A 1 98 ? 14.814 3.038 -2.269 1.00 83.88 98 TYR A N 1
ATOM 769 C CA . TYR A 1 98 ? 14.170 3.790 -1.211 1.00 83.88 98 TYR A CA 1
ATOM 770 C C . TYR A 1 98 ? 15.033 4.947 -0.695 1.00 83.88 98 TYR A C 1
ATOM 772 O O . TYR A 1 98 ? 16.262 4.893 -0.723 1.00 83.88 98 TYR A O 1
ATOM 780 N N . PRO A 1 99 ? 14.423 6.040 -0.196 1.00 74.69 99 PRO A N 1
ATOM 781 C CA . PRO A 1 99 ? 15.196 7.150 0.354 1.00 74.69 99 PRO A CA 1
ATOM 782 C C . PRO A 1 99 ? 16.075 6.741 1.549 1.00 74.69 99 PRO A C 1
ATOM 784 O O . PRO A 1 99 ? 17.173 7.269 1.709 1.00 74.69 99 PRO A O 1
ATOM 787 N N . TRP A 1 100 ? 15.621 5.800 2.386 1.00 72.19 100 TRP A N 1
ATOM 788 C CA . TRP A 1 100 ? 16.372 5.336 3.560 1.00 72.19 100 TRP A CA 1
ATOM 789 C C . TRP A 1 100 ? 17.632 4.541 3.205 1.00 72.19 100 TRP A C 1
ATOM 791 O O . TRP A 1 100 ? 18.630 4.665 3.920 1.00 72.19 100 TRP A O 1
ATOM 801 N N . ASP A 1 101 ? 17.634 3.839 2.070 1.00 71.88 101 ASP A N 1
ATOM 802 C CA . ASP A 1 101 ? 18.810 3.151 1.518 1.00 71.88 101 ASP A CA 1
ATOM 803 C C . ASP A 1 101 ? 19.981 4.113 1.314 1.00 71.88 101 ASP A C 1
ATOM 805 O O . ASP A 1 101 ? 21.151 3.776 1.517 1.00 71.88 101 ASP A O 1
ATOM 809 N N . TYR A 1 102 ? 19.649 5.348 0.946 1.00 67.00 102 TYR A N 1
ATOM 810 C CA . TYR A 1 102 ? 20.591 6.437 0.783 1.00 67.00 102 TYR A CA 1
ATOM 811 C C . TYR A 1 102 ? 20.990 7.063 2.133 1.00 67.00 102 TYR A C 1
ATOM 813 O O . TYR A 1 102 ? 22.181 7.165 2.436 1.00 67.00 102 TYR A O 1
ATOM 821 N N . TYR A 1 103 ? 20.022 7.455 2.974 1.00 62.91 103 TYR A N 1
ATOM 822 C CA . TYR A 1 103 ? 20.306 8.215 4.203 1.00 62.91 103 TYR A CA 1
ATOM 823 C C . TYR A 1 103 ? 21.111 7.430 5.238 1.00 62.91 103 TYR A C 1
ATOM 825 O O . TYR A 1 103 ? 21.922 8.007 5.957 1.00 62.91 103 TYR A O 1
ATOM 833 N N . PHE A 1 104 ? 20.918 6.117 5.327 1.00 59.00 104 PHE A N 1
ATOM 834 C CA . PHE A 1 104 ? 21.607 5.316 6.332 1.00 59.00 104 PHE A CA 1
ATOM 835 C C . PHE A 1 104 ? 23.105 5.119 6.019 1.00 59.00 104 PHE A C 1
ATOM 837 O O . PHE A 1 104 ? 23.919 4.897 6.915 1.00 59.00 104 PHE A O 1
ATOM 844 N N . ASN A 1 105 ? 23.480 5.242 4.746 1.00 56.31 105 ASN A N 1
ATOM 845 C CA . ASN A 1 105 ? 24.811 4.932 4.235 1.00 56.31 105 ASN A CA 1
ATOM 846 C C . ASN A 1 105 ? 25.770 6.134 4.165 1.00 56.31 105 ASN A C 1
ATOM 848 O O . ASN A 1 105 ? 26.907 5.957 3.734 1.00 56.31 105 ASN A O 1
ATOM 852 N N . PHE A 1 106 ? 25.341 7.334 4.574 1.00 59.56 106 PHE A N 1
ATOM 853 C CA . PHE A 1 106 ? 26.129 8.565 4.446 1.00 59.56 106 PHE A CA 1
ATOM 854 C C . PHE A 1 106 ? 26.537 9.150 5.817 1.00 59.56 106 PHE A C 1
ATOM 856 O O . PHE A 1 106 ? 25.700 9.200 6.730 1.00 59.56 106 PHE A O 1
ATOM 863 N N . PRO A 1 107 ? 27.784 9.639 5.992 1.00 46.84 107 PRO A N 1
ATOM 864 C CA . PRO A 1 107 ? 28.192 10.355 7.202 1.00 46.84 107 PRO A CA 1
ATOM 865 C C . PRO A 1 107 ? 27.361 11.640 7.356 1.00 46.84 107 PRO A C 1
ATOM 867 O O . PRO A 1 107 ? 27.477 12.572 6.570 1.00 46.84 107 PRO A O 1
ATOM 870 N N . GLY A 1 108 ? 26.459 11.655 8.343 1.00 50.84 108 GLY A N 1
ATOM 871 C CA . GLY A 1 108 ? 25.509 12.749 8.600 1.00 50.84 108 GLY A CA 1
ATOM 872 C C . GLY A 1 108 ? 24.029 12.352 8.516 1.00 50.84 108 GLY A C 1
ATOM 873 O O . GLY A 1 108 ? 23.192 12.977 9.163 1.00 50.84 108 GLY A O 1
ATOM 874 N N . GLY A 1 109 ? 23.675 11.257 7.832 1.00 48.88 109 GLY A N 1
ATOM 875 C CA . GLY A 1 109 ? 22.275 10.811 7.725 1.00 48.88 109 GLY A CA 1
ATOM 876 C C . GLY A 1 109 ? 21.659 10.331 9.048 1.00 48.88 109 GLY A C 1
ATOM 877 O O . GLY A 1 109 ? 20.448 10.436 9.255 1.00 48.88 109 GLY A O 1
ATOM 878 N N . LYS A 1 110 ? 22.506 9.930 10.008 1.00 49.78 110 LYS A N 1
ATOM 879 C CA . LYS A 1 110 ? 22.114 9.680 11.406 1.00 49.78 110 LYS A CA 1
ATOM 880 C C . LYS A 1 110 ? 21.520 10.921 12.087 1.00 49.78 110 LYS A C 1
ATOM 882 O O . LYS A 1 110 ? 20.662 10.759 12.946 1.00 49.78 110 LYS A O 1
ATOM 887 N N . HIS A 1 111 ? 21.918 12.139 11.704 1.00 44.12 111 HIS A N 1
ATOM 888 C CA . HIS A 1 111 ? 21.365 13.367 12.285 1.00 44.12 111 HIS A CA 1
ATOM 889 C C . HIS A 1 111 ? 19.934 13.642 11.820 1.00 44.12 111 HIS A C 1
ATOM 891 O O . HIS A 1 111 ? 19.131 14.085 12.630 1.00 44.12 111 HIS A O 1
ATOM 897 N N . LEU A 1 112 ? 19.577 13.318 10.571 1.00 43.84 112 LEU A N 1
ATOM 898 C CA . LEU A 1 112 ? 18.203 13.464 10.075 1.00 43.84 112 LEU A CA 1
ATOM 899 C C . LEU A 1 112 ? 17.282 12.362 10.619 1.00 43.84 112 LEU A C 1
ATOM 901 O O . LEU A 1 112 ? 16.146 12.638 10.996 1.00 43.84 112 LEU A O 1
ATOM 905 N N . ALA A 1 113 ? 17.797 11.131 10.739 1.00 46.72 113 ALA A N 1
ATOM 906 C CA . ALA A 1 113 ? 17.121 10.059 11.465 1.00 46.72 113 ALA A CA 1
ATOM 907 C C . ALA A 1 113 ? 16.878 10.459 12.927 1.00 46.72 113 ALA A C 1
ATOM 909 O O . ALA A 1 113 ? 15.759 10.329 13.407 1.00 46.72 113 ALA A O 1
ATOM 910 N N . ASN A 1 114 ? 17.884 11.027 13.604 1.00 41.56 114 ASN A N 1
ATOM 911 C CA . ASN A 1 114 ? 17.738 11.563 14.955 1.00 41.56 114 ASN A CA 1
ATOM 912 C C . ASN A 1 114 ? 16.760 12.740 15.010 1.00 41.56 114 ASN A C 1
ATOM 914 O O . ASN A 1 114 ? 15.976 12.785 15.948 1.00 41.56 114 ASN A O 1
ATOM 918 N N . LEU A 1 115 ? 16.740 13.634 14.017 1.00 39.97 115 LEU A N 1
ATOM 919 C CA . LEU A 1 115 ? 15.802 14.756 13.931 1.00 39.97 115 LEU A CA 1
ATOM 920 C C . LEU A 1 115 ? 14.353 14.263 13.822 1.00 39.97 115 LEU A C 1
ATOM 922 O O . LEU A 1 115 ? 13.514 14.678 14.610 1.00 39.97 115 LEU A O 1
ATOM 926 N N . LEU A 1 116 ? 14.076 13.300 12.937 1.00 41.56 116 LEU A N 1
ATOM 927 C CA . LEU A 1 116 ? 12.773 12.620 12.858 1.00 41.56 116 LEU A CA 1
ATOM 928 C C . LEU A 1 116 ? 12.441 11.869 14.159 1.00 41.56 116 LEU A C 1
ATOM 930 O O . LEU A 1 116 ? 11.286 11.810 14.573 1.00 41.56 116 LEU A O 1
ATOM 934 N N . SER A 1 117 ? 13.463 11.344 14.837 1.00 43.06 117 SER A N 1
ATOM 935 C CA . SER A 1 117 ? 13.332 10.671 16.126 1.00 43.06 117 SER A CA 1
ATOM 936 C C . SER A 1 117 ? 13.047 11.640 17.290 1.00 43.06 117 SER A C 1
ATOM 938 O O . SER A 1 117 ? 12.340 11.258 18.217 1.00 43.06 117 SER A O 1
ATOM 940 N N . LEU A 1 118 ? 13.542 12.885 17.249 1.00 38.31 118 LEU A N 1
ATOM 941 C CA . LEU A 1 118 ? 13.309 13.910 18.278 1.00 38.31 118 LEU A CA 1
ATOM 942 C C . LEU A 1 118 ? 11.825 14.300 18.339 1.00 38.31 118 LEU A C 1
ATOM 944 O O . LEU A 1 118 ? 11.289 14.526 19.419 1.00 38.31 118 LEU A O 1
ATOM 948 N N . PHE A 1 119 ? 11.128 14.267 17.201 1.00 41.25 119 PHE A N 1
ATOM 949 C CA . PHE A 1 119 ? 9.671 14.430 17.141 1.00 41.25 119 PHE A CA 1
ATOM 950 C C . PHE A 1 119 ? 8.899 13.184 17.622 1.00 41.25 119 PHE A C 1
ATOM 952 O O . PHE A 1 119 ? 7.711 13.270 17.918 1.00 41.25 119 PHE A O 1
ATOM 959 N N . SER A 1 120 ? 9.578 12.038 17.769 1.00 42.03 120 SER A N 1
ATOM 960 C CA . SER A 1 120 ? 9.057 10.813 18.394 1.00 42.03 120 SER A CA 1
ATOM 961 C C . SER A 1 120 ? 9.315 10.748 19.907 1.00 42.03 120 SER A C 1
ATOM 963 O O . SER A 1 120 ? 8.970 9.737 20.518 1.00 42.03 120 SER A O 1
ATOM 965 N N . ASN A 1 121 ? 9.929 11.761 20.531 1.00 37.66 121 ASN A N 1
ATOM 966 C CA . ASN A 1 121 ? 10.348 11.695 21.940 1.00 37.66 121 ASN A CA 1
ATOM 967 C C . ASN A 1 121 ? 9.190 11.488 22.940 1.00 37.66 121 ASN A C 1
ATOM 969 O O . ASN A 1 121 ? 9.443 11.054 24.057 1.00 37.66 121 ASN A O 1
ATOM 973 N N . ASN A 1 122 ? 7.933 11.708 22.535 1.00 37.19 122 ASN A N 1
ATOM 974 C CA . ASN A 1 122 ? 6.747 11.397 23.349 1.00 37.19 122 ASN A CA 1
ATOM 975 C C . ASN A 1 122 ? 6.272 9.938 23.245 1.00 37.19 122 ASN A C 1
ATOM 977 O O . ASN A 1 122 ? 5.278 9.564 23.867 1.00 37.19 122 ASN A O 1
ATOM 981 N N . PHE A 1 123 ? 6.946 9.105 22.456 1.00 38.44 123 PHE A N 1
ATOM 982 C CA . PHE A 1 123 ? 6.582 7.711 22.274 1.00 38.44 123 PHE A CA 1
ATOM 983 C C . PHE A 1 123 ? 7.613 6.808 22.946 1.00 38.44 123 PHE A C 1
ATOM 985 O O . PHE A 1 123 ? 8.776 6.773 22.542 1.00 38.44 123 PHE A O 1
ATOM 992 N N . ASN A 1 124 ? 7.173 6.054 23.957 1.00 37.44 124 ASN A N 1
ATOM 993 C CA . ASN A 1 124 ? 7.990 5.047 24.632 1.00 37.44 124 ASN A CA 1
ATOM 994 C C . ASN A 1 124 ? 8.560 4.056 23.608 1.00 37.44 124 ASN A C 1
ATOM 996 O O . ASN A 1 124 ? 7.842 3.226 23.045 1.00 37.44 124 ASN A O 1
ATOM 1000 N N . ARG A 1 125 ? 9.869 4.169 23.357 1.00 43.31 125 ARG A N 1
ATOM 1001 C CA . ARG A 1 125 ? 10.629 3.307 22.450 1.00 43.31 125 ARG A CA 1
ATOM 1002 C C . ARG A 1 125 ? 10.917 1.967 23.120 1.00 43.31 125 ARG A C 1
ATOM 1004 O O . ARG A 1 125 ? 12.044 1.716 23.539 1.00 43.31 125 ARG A O 1
ATOM 1011 N N . GLU A 1 126 ? 9.942 1.070 23.155 1.00 39.38 126 GLU A N 1
ATOM 1012 C CA . GLU A 1 126 ? 10.249 -0.361 23.270 1.00 39.38 126 GLU A CA 1
ATOM 1013 C C . GLU A 1 126 ? 10.747 -0.866 21.908 1.00 39.38 126 GLU A C 1
ATOM 1015 O O . GLU A 1 126 ? 10.041 -1.521 21.143 1.00 39.38 126 GLU A O 1
ATOM 1020 N N . LEU A 1 127 ? 11.975 -0.482 21.556 1.00 42.88 127 LEU A N 1
ATOM 1021 C CA . LEU A 1 127 ? 12.660 -1.008 20.382 1.00 42.88 127 LEU A CA 1
ATOM 1022 C C . LEU A 1 127 ? 13.310 -2.344 20.738 1.00 42.88 127 LEU A C 1
ATOM 1024 O O . LEU A 1 127 ? 14.107 -2.418 21.675 1.00 42.88 127 LEU A O 1
ATOM 1028 N N . ASN A 1 128 ? 13.053 -3.376 19.930 1.00 43.06 128 ASN A N 1
ATOM 1029 C CA . ASN A 1 128 ? 13.915 -4.555 19.902 1.00 43.06 128 ASN A CA 1
ATOM 1030 C C . ASN A 1 128 ? 15.339 -4.087 19.551 1.00 43.06 128 ASN A C 1
ATOM 1032 O O . ASN A 1 128 ? 15.578 -3.559 18.461 1.00 43.06 128 ASN A O 1
ATOM 1036 N N . LYS A 1 129 ? 16.283 -4.261 20.487 1.00 46.81 129 LYS A N 1
ATOM 1037 C CA . LYS A 1 129 ? 17.694 -3.845 20.350 1.00 46.81 129 LYS A CA 1
ATOM 1038 C C . LYS A 1 129 ? 18.351 -4.395 19.077 1.00 46.81 129 LYS A C 1
ATOM 1040 O O . LYS A 1 129 ? 19.233 -3.748 18.522 1.00 46.81 129 LYS A O 1
ATOM 1045 N N . GLU A 1 130 ? 17.876 -5.542 18.606 1.00 45.34 130 GLU A N 1
ATOM 1046 C CA . GLU A 1 130 ? 18.391 -6.291 17.461 1.00 45.34 130 GLU A CA 1
ATOM 1047 C C . GLU A 1 130 ? 18.163 -5.596 16.109 1.00 45.34 130 GLU A C 1
ATOM 1049 O O . GLU A 1 130 ? 19.009 -5.677 15.218 1.00 45.34 130 GLU A O 1
ATOM 1054 N N . TYR A 1 131 ? 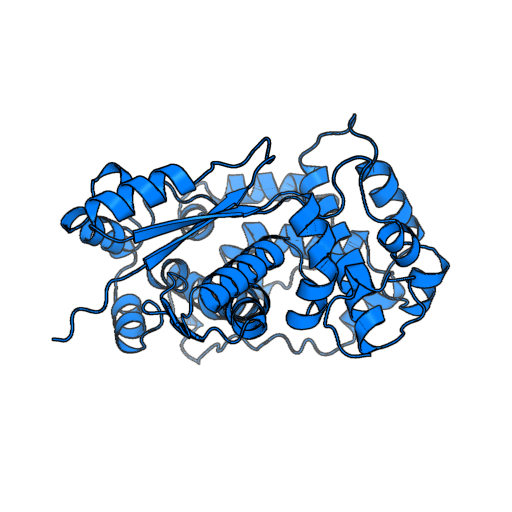17.084 -4.817 15.969 1.00 50.53 131 TYR A N 1
ATOM 1055 C CA . TYR A 1 131 ? 16.731 -4.196 14.688 1.00 50.53 131 TYR A CA 1
ATOM 1056 C C . TYR A 1 131 ? 17.138 -2.735 14.575 1.00 50.53 131 TYR A C 1
ATOM 1058 O O . TYR A 1 131 ? 17.154 -2.219 13.469 1.00 50.53 131 TYR A O 1
ATOM 1066 N N . LYS A 1 132 ? 17.565 -2.074 15.662 1.00 53.00 132 LYS A N 1
ATOM 1067 C CA . LYS A 1 132 ? 17.905 -0.632 15.714 1.00 53.00 132 LYS A CA 1
ATOM 1068 C C . LYS A 1 132 ? 18.921 -0.175 14.650 1.00 53.00 132 LYS A C 1
ATOM 1070 O O . LYS A 1 132 ? 19.037 1.015 14.367 1.00 53.00 132 LYS A O 1
ATOM 1075 N N . ASN A 1 133 ? 19.662 -1.114 14.068 1.00 51.78 133 ASN A N 1
ATOM 1076 C CA . ASN A 1 133 ? 20.742 -0.853 13.134 1.00 51.78 133 ASN A CA 1
ATOM 1077 C C . ASN A 1 133 ? 20.337 -0.819 11.652 1.00 51.78 133 ASN A C 1
ATOM 1079 O O . ASN A 1 133 ? 21.211 -0.485 10.861 1.00 51.78 133 ASN A O 1
ATOM 1083 N N . TYR A 1 134 ? 19.097 -1.119 11.254 1.00 61.56 134 TYR A N 1
ATOM 1084 C CA . TYR A 1 134 ? 18.706 -1.155 9.830 1.00 61.56 134 TYR A CA 1
ATOM 1085 C C . TYR A 1 134 ? 18.075 0.153 9.334 1.00 61.56 134 TYR A C 1
ATOM 1087 O O . TYR A 1 134 ? 17.498 0.908 10.124 1.00 61.56 134 TYR A O 1
ATOM 1095 N N . SER A 1 135 ? 18.192 0.426 8.030 1.00 56.62 135 SER A N 1
ATOM 1096 C CA . SER A 1 135 ? 17.811 1.712 7.430 1.00 56.62 135 SER A CA 1
ATOM 1097 C C . SER A 1 135 ? 16.304 1.979 7.511 1.00 56.62 135 SER A C 1
ATOM 1099 O O . SER A 1 135 ? 15.885 3.114 7.755 1.00 56.62 135 SER A O 1
ATOM 1101 N N . GLN A 1 136 ? 15.496 0.921 7.426 1.00 60.38 136 GLN A N 1
ATOM 1102 C CA . GLN A 1 136 ? 14.040 1.001 7.426 1.00 60.38 136 GLN A CA 1
ATOM 1103 C C . GLN A 1 136 ? 13.470 1.514 8.752 1.00 60.38 136 GLN A C 1
ATOM 1105 O O . GLN A 1 136 ? 12.388 2.104 8.785 1.00 60.38 136 GLN A O 1
ATOM 1110 N N . ASN A 1 137 ? 14.207 1.363 9.859 1.00 59.00 137 ASN A N 1
ATOM 1111 C CA . ASN A 1 137 ? 13.755 1.849 11.166 1.00 59.00 137 ASN A CA 1
ATOM 1112 C C . ASN A 1 137 ? 13.581 3.362 11.216 1.00 59.00 137 ASN A C 1
ATOM 1114 O O . ASN A 1 137 ? 12.830 3.836 12.063 1.00 59.00 137 ASN A O 1
ATOM 1118 N N . ILE A 1 138 ? 14.219 4.115 10.313 1.00 59.47 138 ILE A N 1
ATOM 1119 C CA . ILE A 1 138 ? 13.989 5.559 10.186 1.00 59.47 138 ILE A CA 1
ATOM 1120 C C . ILE A 1 138 ? 12.495 5.845 9.961 1.00 59.47 138 ILE A C 1
ATOM 1122 O O . ILE A 1 138 ? 11.974 6.819 10.499 1.00 59.47 138 ILE A O 1
ATOM 1126 N N . LEU A 1 139 ? 11.800 4.983 9.211 1.00 60.66 139 LEU A N 1
ATOM 1127 C CA . LEU A 1 139 ? 10.378 5.128 8.913 1.00 60.66 139 LEU A CA 1
ATOM 1128 C C . LEU A 1 139 ? 9.493 4.260 9.820 1.00 60.66 139 LEU A C 1
ATOM 1130 O O . LEU A 1 139 ? 8.509 4.755 10.370 1.00 60.66 139 LEU A O 1
ATOM 1134 N N . PHE A 1 140 ? 9.833 2.981 10.012 1.00 66.19 140 PHE A N 1
ATOM 1135 C CA . PHE A 1 140 ? 8.944 2.049 10.718 1.00 66.19 140 PHE A CA 1
ATOM 1136 C C . PHE A 1 140 ? 9.017 2.144 12.245 1.00 66.19 140 PHE A C 1
ATOM 1138 O O . PHE A 1 140 ? 8.068 1.743 12.918 1.00 66.19 140 PHE A O 1
ATOM 1145 N N . SER A 1 141 ? 10.083 2.706 12.831 1.00 63.53 141 SER A N 1
ATOM 1146 C CA . SER A 1 141 ? 10.120 2.904 14.288 1.00 63.53 141 SER A CA 1
ATOM 1147 C C . SER A 1 141 ? 9.104 3.959 14.748 1.00 63.53 141 SER A C 1
ATOM 1149 O O . SER A 1 141 ? 8.312 3.646 15.642 1.00 63.53 141 SER A O 1
ATOM 1151 N N . PRO A 1 142 ? 9.036 5.160 14.139 1.00 63.12 142 PRO A N 1
ATOM 1152 C CA . PRO A 1 142 ? 7.963 6.106 14.431 1.00 63.12 142 PRO A CA 1
ATOM 1153 C C . PRO A 1 142 ? 6.573 5.510 14.176 1.00 63.12 142 PRO A C 1
ATOM 1155 O O . PRO A 1 142 ? 5.714 5.604 15.046 1.00 63.12 142 PRO A O 1
ATOM 1158 N N . LEU A 1 143 ? 6.370 4.824 13.040 1.00 66.69 143 LEU A N 1
ATOM 1159 C CA . LEU A 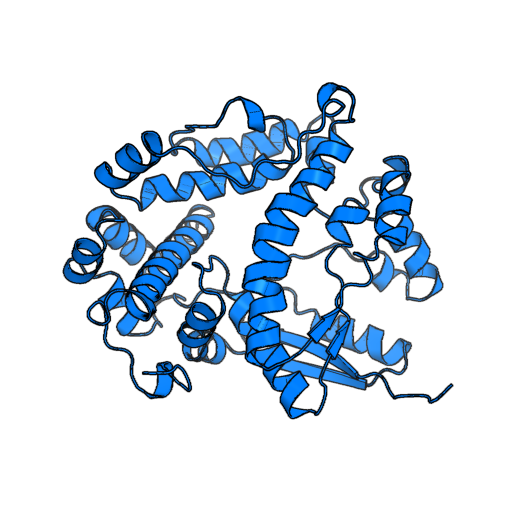1 143 ? 5.077 4.218 12.693 1.00 66.69 143 LEU A CA 1
ATOM 1160 C C . LEU A 1 143 ? 4.631 3.142 13.689 1.00 66.69 143 LEU A C 1
ATOM 1162 O O . LEU A 1 143 ? 3.491 3.159 14.140 1.00 66.69 143 LEU A O 1
ATOM 1166 N N . SER A 1 144 ? 5.524 2.234 14.083 1.00 69.94 144 SER A N 1
ATOM 1167 C CA . SER A 1 144 ? 5.199 1.186 15.061 1.00 69.94 144 SER A CA 1
ATOM 1168 C C . SER A 1 144 ? 4.872 1.760 16.434 1.00 69.94 144 SER A C 1
ATOM 1170 O O . SER A 1 144 ? 4.038 1.212 17.148 1.00 69.94 144 SER A O 1
ATOM 1172 N N . SER A 1 145 ? 5.476 2.893 16.788 1.00 71.25 145 SER A N 1
ATOM 1173 C CA . SER A 1 145 ? 5.225 3.562 18.060 1.00 71.25 145 SER A CA 1
ATOM 1174 C C . SER A 1 145 ? 3.820 4.169 18.140 1.00 71.25 145 SER A C 1
ATOM 1176 O O . SER A 1 145 ? 3.278 4.289 19.238 1.00 71.25 145 SER A O 1
ATOM 1178 N N . ILE A 1 146 ? 3.188 4.478 16.998 1.00 76.12 146 ILE A N 1
ATOM 1179 C CA . ILE A 1 146 ? 1.815 5.010 16.930 1.00 76.12 146 ILE A CA 1
ATOM 1180 C C . ILE A 1 146 ? 0.819 4.098 17.634 1.00 76.12 146 ILE A C 1
ATOM 1182 O O . ILE A 1 146 ? -0.101 4.594 18.281 1.00 76.12 146 ILE A O 1
ATOM 1186 N N . ARG A 1 147 ? 1.035 2.778 17.602 1.00 79.56 147 ARG A N 1
ATOM 1187 C CA . ARG A 1 147 ? 0.157 1.814 18.277 1.00 79.56 147 ARG A CA 1
ATOM 1188 C C . ARG A 1 147 ? -0.003 2.101 19.773 1.00 79.56 147 ARG A C 1
ATOM 1190 O O . ARG A 1 147 ? -1.079 1.890 20.315 1.00 79.56 147 ARG A O 1
ATOM 1197 N N . ASN A 1 148 ? 1.019 2.666 20.424 1.00 82.69 148 ASN A N 1
ATOM 1198 C CA . ASN A 1 148 ? 0.987 2.998 21.852 1.00 82.69 148 ASN A CA 1
ATOM 1199 C C . ASN A 1 148 ? 0.015 4.154 22.171 1.00 82.69 148 ASN A C 1
ATOM 1201 O O . ASN A 1 148 ? -0.403 4.316 23.321 1.00 82.69 148 ASN A O 1
ATOM 1205 N N . LEU A 1 149 ? -0.353 4.960 21.166 1.00 85.44 149 LEU A N 1
ATOM 1206 C CA . LEU A 1 149 ? -1.369 6.004 21.314 1.00 85.44 149 LEU A CA 1
ATOM 1207 C C . LEU A 1 149 ? -2.789 5.461 21.271 1.00 85.44 149 LEU A C 1
ATOM 1209 O O . LEU A 1 149 ? -3.675 6.114 21.806 1.00 85.44 149 LEU A O 1
ATOM 1213 N N . PHE A 1 150 ? -3.012 4.325 20.616 1.00 90.88 150 PHE A N 1
ATOM 1214 C CA . PHE A 1 150 ? -4.357 3.838 20.328 1.00 90.88 150 PHE A CA 1
ATOM 1215 C C . PHE A 1 150 ? -4.696 2.567 21.097 1.00 90.88 150 PHE A C 1
ATOM 1217 O O . PHE A 1 150 ? -5.825 2.445 21.552 1.00 90.88 150 PHE A O 1
ATOM 1224 N N . TYR A 1 151 ? -3.752 1.642 21.282 1.00 92.62 151 TYR A N 1
ATOM 1225 C CA . TYR A 1 151 ? -4.015 0.394 21.996 1.00 92.62 151 TYR A CA 1
ATOM 1226 C C . TYR A 1 151 ? -4.276 0.608 23.492 1.00 92.62 151 TYR A C 1
ATOM 1228 O O . TYR A 1 151 ? -3.720 1.521 24.125 1.00 92.62 151 TYR A O 1
ATOM 1236 N N . SER A 1 152 ? -5.137 -0.253 24.040 1.00 93.44 152 SER A N 1
ATOM 1237 C CA . SER A 1 152 ? -5.385 -0.349 25.479 1.00 93.44 152 SER A CA 1
ATOM 1238 C C . SER A 1 152 ? -4.122 -0.830 26.200 1.00 93.44 152 SER A C 1
ATOM 1240 O O . SER A 1 152 ? -3.239 -1.458 25.604 1.00 93.44 152 SER A O 1
ATOM 1242 N N . LYS A 1 153 ? -3.987 -0.495 27.487 1.00 90.75 153 LYS A N 1
ATOM 1243 C CA . LYS A 1 153 ? -2.820 -0.939 28.270 1.00 90.75 153 LYS A CA 1
ATOM 1244 C C . LYS A 1 153 ? -2.825 -2.456 28.408 1.00 90.75 153 LYS A C 1
ATOM 1246 O O . LYS A 1 153 ? -1.786 -3.090 28.275 1.00 90.75 153 LYS A O 1
ATOM 1251 N N . GLU A 1 154 ? -4.010 -3.005 28.616 1.00 90.62 154 GLU A N 1
ATOM 1252 C CA . GLU A 1 154 ? -4.301 -4.422 28.758 1.00 90.62 154 GLU A CA 1
ATOM 1253 C C . GLU A 1 154 ? -3.837 -5.185 27.511 1.00 90.62 154 GLU A C 1
ATOM 1255 O O . GLU A 1 154 ? -3.069 -6.138 27.624 1.00 90.62 154 GLU A O 1
ATOM 1260 N N . TYR A 1 155 ? -4.201 -4.703 26.317 1.00 90.00 155 TYR A N 1
ATOM 1261 C CA . TYR A 1 155 ? -3.786 -5.332 25.064 1.00 90.00 155 TYR A CA 1
ATOM 1262 C C . TYR A 1 155 ? -2.279 -5.195 24.806 1.00 90.00 155 TYR A C 1
ATOM 1264 O O . TYR A 1 155 ? -1.636 -6.129 24.329 1.00 90.00 155 TYR A O 1
ATOM 1272 N N . LEU A 1 156 ? -1.670 -4.054 25.153 1.00 86.94 156 LEU A N 1
ATOM 1273 C CA . LEU A 1 156 ? -0.216 -3.890 25.047 1.00 86.94 156 LEU A CA 1
ATOM 1274 C C . LEU A 1 156 ? 0.547 -4.870 25.952 1.00 86.94 156 LEU A C 1
ATOM 1276 O O . LEU A 1 156 ? 1.565 -5.412 25.519 1.00 86.94 156 LEU A O 1
ATOM 1280 N N . GLU A 1 157 ? 0.068 -5.121 27.171 1.00 86.81 157 GLU A N 1
ATOM 1281 C CA . GLU A 1 157 ? 0.651 -6.128 28.068 1.00 86.81 157 GLU A CA 1
ATOM 1282 C C . GLU A 1 157 ? 0.440 -7.555 27.538 1.00 86.81 157 GLU A C 1
ATOM 1284 O O . GLU A 1 157 ? 1.367 -8.367 27.546 1.00 86.81 157 GLU A O 1
ATOM 1289 N N . GLU A 1 158 ? -0.729 -7.854 26.969 1.00 86.00 158 GLU A N 1
ATOM 1290 C CA . GLU A 1 158 ? -0.976 -9.134 26.298 1.00 86.00 158 GLU A CA 1
ATOM 1291 C C . GLU A 1 158 ? 0.007 -9.371 25.135 1.00 86.00 158 GLU A C 1
ATOM 1293 O O . GLU A 1 158 ? 0.585 -10.454 25.000 1.00 86.00 158 GLU A O 1
ATOM 1298 N N . LEU A 1 159 ? 0.269 -8.340 24.324 1.00 80.12 159 LEU A N 1
ATOM 1299 C CA . LEU A 1 159 ? 1.225 -8.400 23.214 1.00 80.12 159 LEU A CA 1
ATOM 1300 C C . LEU A 1 159 ? 2.674 -8.630 23.664 1.00 80.12 159 LEU A C 1
ATOM 1302 O O . LEU A 1 159 ? 3.456 -9.196 22.897 1.00 80.12 159 LEU A O 1
ATOM 1306 N N . LYS A 1 160 ? 3.058 -8.195 24.871 1.00 77.62 160 LYS A N 1
ATOM 1307 C CA . LYS A 1 160 ? 4.391 -8.482 25.431 1.00 77.62 160 LYS A CA 1
ATOM 1308 C C . LYS A 1 160 ? 4.549 -9.959 25.783 1.00 77.62 160 LYS A C 1
ATOM 1310 O O . LYS A 1 160 ? 5.630 -10.510 25.584 1.00 77.62 160 LYS A O 1
ATOM 1315 N N . ASN A 1 161 ? 3.474 -10.583 26.262 1.00 73.56 161 ASN A N 1
ATOM 1316 C CA . ASN A 1 161 ? 3.463 -11.972 26.723 1.00 73.56 161 ASN A CA 1
ATOM 1317 C C . ASN A 1 161 ? 3.264 -12.987 25.588 1.00 73.56 161 ASN A C 1
ATOM 1319 O O . ASN A 1 161 ? 3.602 -14.163 25.734 1.00 73.56 161 ASN A O 1
ATOM 1323 N N . LYS A 1 162 ? 2.750 -12.554 24.433 1.00 74.06 162 LYS A N 1
ATOM 1324 C CA . LYS A 1 162 ? 2.643 -13.399 23.240 1.00 74.06 162 LYS A CA 1
ATOM 1325 C C . LYS A 1 162 ? 4.019 -13.620 22.604 1.00 74.06 162 LYS A C 1
ATOM 1327 O O . LYS A 1 162 ? 4.758 -12.671 22.336 1.00 74.06 162 LYS A O 1
ATOM 1332 N N . LYS A 1 163 ? 4.349 -14.884 22.289 1.00 58.25 163 LYS A N 1
ATOM 1333 C CA . LYS A 1 163 ? 5.492 -15.202 21.417 1.00 58.25 163 LYS A CA 1
ATOM 1334 C C . LYS A 1 163 ? 5.303 -14.450 20.106 1.00 58.25 163 LYS A C 1
ATOM 1336 O O . LYS A 1 163 ? 4.330 -14.659 19.384 1.00 58.25 163 LYS A O 1
ATOM 1341 N N . LYS A 1 164 ? 6.239 -13.553 19.820 1.00 62.34 164 LYS A N 1
ATOM 1342 C CA . LYS A 1 164 ? 6.259 -12.779 18.588 1.00 62.34 164 LYS A CA 1
ATOM 1343 C C . LYS A 1 164 ? 6.654 -13.717 17.450 1.00 62.34 164 LYS A C 1
ATOM 1345 O O . LYS A 1 164 ? 7.832 -13.835 17.133 1.00 62.34 164 LYS A O 1
ATOM 1350 N N . ASN A 1 165 ? 5.672 -14.373 16.839 1.00 48.84 165 ASN A N 1
ATOM 1351 C CA . ASN A 1 165 ? 5.826 -15.009 15.532 1.00 48.84 165 ASN A CA 1
ATOM 1352 C C . ASN A 1 165 ? 5.882 -13.905 14.466 1.00 48.84 165 ASN A C 1
ATOM 1354 O O . ASN A 1 165 ? 5.015 -13.812 13.602 1.00 48.84 165 ASN A O 1
ATOM 1358 N N . TYR A 1 166 ? 6.859 -12.999 14.563 1.00 54.16 166 TYR A N 1
ATOM 1359 C CA . TYR A 1 166 ? 7.220 -12.223 13.385 1.00 54.16 166 TYR A CA 1
ATOM 1360 C C . TYR A 1 166 ? 7.689 -13.227 12.343 1.00 54.16 166 TYR A C 1
ATOM 1362 O O . TYR A 1 166 ? 8.357 -14.192 12.721 1.00 54.16 166 TYR A O 1
ATOM 1370 N N . TYR A 1 167 ? 7.328 -13.018 11.074 1.00 51.62 167 TYR A N 1
ATOM 1371 C CA . TYR A 1 167 ? 7.962 -13.730 9.968 1.00 51.62 167 TYR A CA 1
ATOM 1372 C C . TYR A 1 167 ? 9.466 -13.718 10.244 1.00 51.62 167 TYR A C 1
ATOM 1374 O O . TYR A 1 167 ? 10.043 -12.623 10.298 1.00 51.62 167 TYR A O 1
ATOM 1382 N N . PRO A 1 168 ? 10.071 -14.875 10.576 1.00 53.16 168 PRO A N 1
ATOM 1383 C CA . PRO A 1 168 ? 11.473 -14.892 10.913 1.00 53.16 168 PRO A CA 1
ATOM 1384 C C . PRO A 1 168 ? 12.172 -14.388 9.667 1.00 53.16 168 PRO A C 1
ATOM 1386 O O . PRO A 1 168 ? 11.966 -14.933 8.583 1.00 53.16 168 PRO A O 1
ATOM 1389 N N . VAL A 1 169 ? 12.948 -13.314 9.819 1.00 56.91 169 VAL A N 1
ATOM 1390 C CA . VAL A 1 169 ? 13.879 -12.957 8.758 1.00 56.91 169 VAL A CA 1
ATOM 1391 C C . VAL A 1 169 ? 14.680 -14.216 8.497 1.00 56.91 169 VAL A C 1
ATOM 1393 O O . VAL A 1 169 ? 15.102 -14.859 9.470 1.00 56.91 169 VAL A O 1
ATOM 1396 N N . THR A 1 170 ? 14.848 -14.611 7.236 1.00 56.47 170 THR A N 1
ATOM 1397 C CA . THR A 1 170 ? 15.680 -15.781 6.941 1.00 56.47 170 THR A CA 1
ATOM 1398 C C . THR A 1 170 ? 17.130 -15.355 7.144 1.00 56.47 170 THR A C 1
ATOM 1400 O O . THR A 1 170 ? 17.857 -15.016 6.214 1.00 56.47 170 THR A O 1
ATOM 1403 N N . ILE A 1 171 ? 17.524 -15.279 8.414 1.00 59.84 171 ILE A N 1
ATOM 1404 C CA . ILE A 1 171 ? 18.868 -14.981 8.876 1.00 59.84 171 ILE A CA 1
ATOM 1405 C C . ILE A 1 171 ? 19.630 -16.284 8.693 1.00 59.84 171 ILE A C 1
ATOM 1407 O O . ILE A 1 171 ? 19.605 -17.167 9.550 1.00 59.84 171 ILE A O 1
ATOM 1411 N N . ASP A 1 172 ? 20.251 -16.434 7.528 1.00 62.56 172 ASP A N 1
ATOM 1412 C CA . ASP A 1 172 ? 21.154 -17.548 7.291 1.00 62.56 172 ASP A CA 1
ATOM 1413 C C . ASP A 1 172 ? 22.392 -17.448 8.206 1.00 62.56 172 ASP A C 1
ATOM 1415 O O . ASP A 1 172 ? 22.678 -16.424 8.838 1.00 62.56 172 ASP A O 1
ATOM 1419 N N . SER A 1 173 ? 23.169 -18.527 8.280 1.00 59.53 173 SER A N 1
ATOM 1420 C CA . SER A 1 173 ? 24.400 -18.572 9.080 1.00 59.53 173 SER A CA 1
ATOM 1421 C C . SER A 1 173 ? 25.468 -17.562 8.629 1.00 59.53 173 SER A C 1
ATOM 1423 O O . SER A 1 173 ? 26.411 -17.284 9.375 1.00 59.53 173 SER A O 1
ATOM 1425 N N . ASN A 1 174 ? 25.325 -16.978 7.435 1.00 68.25 174 ASN A N 1
ATOM 1426 C CA . ASN A 1 174 ? 26.226 -15.975 6.886 1.00 68.25 174 ASN A CA 1
ATOM 1427 C C . ASN A 1 174 ? 25.759 -14.541 7.139 1.00 68.25 174 ASN A C 1
ATOM 1429 O O . ASN A 1 174 ? 26.511 -13.620 6.813 1.00 68.25 174 ASN A O 1
ATOM 1433 N N . TRP A 1 175 ? 24.602 -14.320 7.772 1.00 74.56 175 TRP A N 1
ATOM 1434 C CA . TRP A 1 175 ? 24.065 -12.984 8.021 1.00 74.56 175 TRP A CA 1
ATOM 1435 C C . TRP A 1 175 ? 25.096 -12.062 8.664 1.00 74.56 175 TRP A C 1
ATOM 1437 O O . TRP A 1 175 ? 25.259 -10.925 8.239 1.00 74.56 175 TRP A O 1
ATOM 1447 N N . SER A 1 176 ? 25.882 -12.534 9.633 1.00 74.56 176 SER A N 1
ATOM 1448 C CA . SER A 1 176 ? 26.943 -11.734 10.266 1.00 74.56 176 SER A CA 1
ATOM 1449 C C . SER A 1 176 ? 27.964 -11.162 9.267 1.00 74.56 176 SER A C 1
ATOM 1451 O O . SER A 1 176 ? 28.436 -10.044 9.473 1.00 74.56 176 SER A O 1
ATOM 1453 N N . LYS A 1 177 ? 28.223 -11.864 8.158 1.00 76.62 177 LYS A N 1
ATOM 1454 C CA . LYS A 1 177 ? 29.185 -11.511 7.101 1.00 76.62 177 LYS A CA 1
ATOM 1455 C C . LYS A 1 177 ? 28.596 -10.640 5.986 1.00 76.62 177 LYS A C 1
ATOM 1457 O O . LYS A 1 177 ? 29.358 -10.046 5.229 1.00 76.62 177 LYS A O 1
ATOM 1462 N N . VAL A 1 178 ? 27.270 -10.551 5.869 1.00 76.25 178 VAL A N 1
ATOM 1463 C CA . VAL A 1 178 ? 26.610 -9.729 4.840 1.00 76.25 178 VAL A CA 1
ATOM 1464 C C . VAL A 1 178 ? 26.772 -8.240 5.166 1.00 76.25 178 VAL A C 1
ATOM 1466 O O . VAL A 1 178 ? 26.566 -7.816 6.312 1.00 76.25 178 VAL A O 1
ATOM 1469 N N . ASP A 1 179 ? 27.120 -7.431 4.161 1.00 80.19 179 ASP A N 1
ATOM 1470 C CA . ASP A 1 179 ? 27.212 -5.977 4.315 1.00 80.19 179 ASP A CA 1
ATOM 1471 C C . ASP A 1 179 ? 25.867 -5.367 4.742 1.00 80.19 179 ASP A C 1
ATOM 1473 O O . ASP A 1 179 ? 24.778 -5.837 4.405 1.00 80.19 179 ASP A O 1
ATOM 1477 N N . LYS A 1 180 ? 25.945 -4.269 5.491 1.00 79.12 180 LYS A N 1
ATOM 1478 C CA . LYS A 1 180 ? 24.787 -3.593 6.066 1.00 79.12 180 LYS A CA 1
ATOM 1479 C C . LYS A 1 180 ? 23.778 -3.111 5.025 1.00 79.12 180 LYS A C 1
ATOM 1481 O O . LYS A 1 180 ? 22.579 -3.124 5.301 1.00 79.12 180 LYS A O 1
ATOM 1486 N N . PHE A 1 181 ? 24.246 -2.677 3.858 1.00 81.81 181 PHE A N 1
ATOM 1487 C CA . PHE A 1 181 ? 23.361 -2.256 2.781 1.00 81.81 181 PHE A CA 1
ATOM 1488 C C . PHE A 1 181 ? 22.600 -3.444 2.189 1.00 81.81 181 PHE A C 1
ATOM 1490 O O . PHE A 1 181 ? 21.390 -3.357 2.027 1.00 81.81 181 PHE A O 1
ATOM 1497 N N . GLN A 1 182 ? 23.265 -4.575 1.953 1.00 82.38 182 GLN A N 1
ATOM 1498 C CA . GLN A 1 182 ? 22.599 -5.767 1.422 1.00 82.38 182 GLN A CA 1
ATOM 1499 C C . GLN A 1 182 ? 21.592 -6.355 2.427 1.00 82.38 182 GLN A C 1
ATOM 1501 O O . GLN A 1 182 ? 20.485 -6.713 2.036 1.00 82.38 182 GLN A O 1
ATOM 1506 N N . LYS A 1 183 ? 21.909 -6.341 3.732 1.00 81.19 183 LYS A N 1
ATOM 1507 C CA . LYS A 1 183 ? 20.940 -6.671 4.798 1.00 81.19 183 LYS A CA 1
ATOM 1508 C C . LYS A 1 183 ? 19.694 -5.795 4.742 1.00 81.19 183 LYS A C 1
ATOM 1510 O O . LYS A 1 183 ? 18.593 -6.280 4.960 1.00 81.19 183 LYS A O 1
ATOM 1515 N N . SER A 1 184 ? 19.877 -4.502 4.468 1.00 80.12 184 SER A N 1
ATOM 1516 C CA . SER A 1 184 ? 18.764 -3.574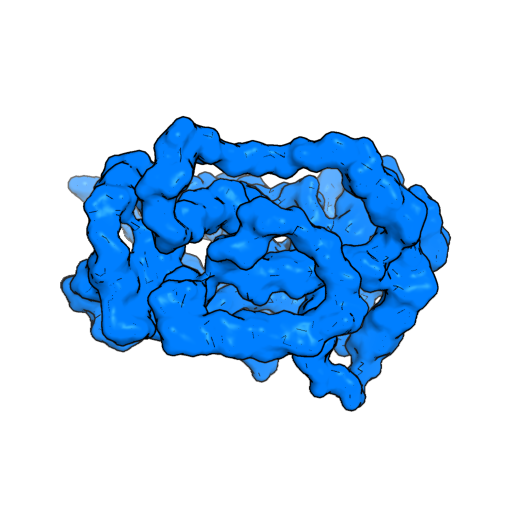 4.278 1.00 80.12 184 SER A CA 1
ATOM 1517 C C . SER A 1 184 ? 17.868 -4.051 3.141 1.00 80.12 184 SER A C 1
ATOM 1519 O O . SER A 1 184 ? 16.694 -4.291 3.378 1.00 80.12 184 SER A O 1
ATOM 1521 N N . LEU A 1 185 ? 18.422 -4.278 1.950 1.00 85.88 185 LEU A N 1
ATOM 1522 C CA . LEU A 1 185 ? 17.628 -4.704 0.795 1.00 85.88 185 LEU A CA 1
ATOM 1523 C C . LEU A 1 185 ? 16.890 -6.026 1.049 1.00 85.88 185 LEU A C 1
ATOM 1525 O O . LEU A 1 185 ? 15.729 -6.152 0.674 1.00 85.88 185 LEU A O 1
ATOM 1529 N N . GLN A 1 186 ? 17.516 -6.982 1.744 1.00 82.88 186 GLN A N 1
ATOM 1530 C CA . GLN A 1 186 ? 16.849 -8.233 2.111 1.00 82.88 186 GLN A CA 1
ATOM 1531 C C . GLN A 1 186 ? 15.647 -8.004 3.044 1.00 82.88 186 GLN A C 1
ATOM 1533 O O . GLN A 1 186 ? 14.594 -8.604 2.846 1.00 82.88 186 GLN A O 1
ATOM 1538 N N . LEU A 1 187 ? 15.759 -7.096 4.017 1.00 79.81 187 LEU A N 1
ATOM 1539 C CA . LEU A 1 187 ? 14.616 -6.713 4.853 1.00 79.81 187 LEU A CA 1
ATOM 1540 C C . LEU A 1 187 ? 13.527 -5.987 4.053 1.00 79.81 187 LEU A C 1
ATOM 1542 O O . LEU A 1 187 ? 12.347 -6.168 4.346 1.00 79.81 187 LEU A O 1
ATOM 1546 N N . ASP A 1 188 ? 13.890 -5.189 3.043 1.00 85.00 188 ASP A N 1
ATOM 1547 C CA . ASP A 1 188 ? 12.895 -4.572 2.159 1.00 85.00 188 ASP A CA 1
ATOM 1548 C C . ASP A 1 188 ? 12.128 -5.639 1.364 1.00 85.00 188 ASP A C 1
ATOM 1550 O O . ASP A 1 188 ? 10.906 -5.550 1.278 1.00 85.00 188 ASP A O 1
ATOM 1554 N N . TYR A 1 189 ? 12.802 -6.685 0.868 1.00 87.44 189 TYR A N 1
ATOM 1555 C CA . TYR A 1 189 ? 12.145 -7.833 0.230 1.00 87.44 189 TYR A CA 1
ATOM 1556 C C . TYR A 1 189 ? 11.169 -8.549 1.173 1.00 87.44 189 TYR A C 1
ATOM 1558 O O . TYR A 1 189 ? 10.016 -8.791 0.816 1.00 87.44 189 TYR A O 1
ATOM 1566 N N . GLU A 1 190 ? 11.620 -8.902 2.375 1.00 79.94 190 GLU A N 1
ATOM 1567 C CA . GLU A 1 190 ? 10.843 -9.761 3.271 1.00 79.94 190 GLU A CA 1
ATOM 1568 C C . GLU A 1 190 ? 9.714 -9.011 3.989 1.00 79.94 190 GLU A C 1
ATOM 1570 O O . GLU A 1 190 ? 8.619 -9.546 4.156 1.00 79.94 190 GLU A O 1
ATOM 1575 N N . TRP A 1 191 ? 9.947 -7.771 4.425 1.00 77.94 191 TRP A N 1
ATOM 1576 C CA . TRP A 1 191 ? 8.977 -7.040 5.246 1.00 77.94 191 TRP A CA 1
ATOM 1577 C C . TRP A 1 191 ? 8.121 -6.080 4.438 1.00 77.94 191 TRP A C 1
ATOM 1579 O O . TRP A 1 191 ? 6.901 -6.074 4.588 1.00 77.94 191 TRP A O 1
ATOM 1589 N N . LEU A 1 192 ? 8.743 -5.242 3.609 1.00 83.00 192 LEU A N 1
ATOM 1590 C CA . LEU A 1 192 ? 8.016 -4.203 2.887 1.00 83.00 192 LEU A CA 1
ATOM 1591 C C . LEU A 1 192 ? 7.366 -4.767 1.626 1.00 83.00 192 LEU A C 1
ATOM 1593 O O . LEU A 1 192 ? 6.169 -4.580 1.415 1.00 83.00 192 LEU A O 1
ATOM 1597 N N . LEU A 1 193 ? 8.135 -5.464 0.796 1.00 90.00 193 LEU A N 1
ATOM 1598 C CA . LEU A 1 193 ? 7.635 -6.000 -0.456 1.00 90.00 193 LEU A CA 1
ATOM 1599 C C . LEU A 1 193 ? 6.651 -7.144 -0.200 1.00 90.00 193 LEU A C 1
ATOM 1601 O O . LEU A 1 193 ? 5.471 -6.997 -0.506 1.00 90.00 193 LEU A O 1
ATOM 1605 N N . ALA A 1 194 ? 7.104 -8.251 0.394 1.00 87.75 194 ALA A N 1
ATOM 1606 C CA . ALA A 1 194 ? 6.248 -9.414 0.621 1.00 87.75 194 ALA A CA 1
ATOM 1607 C C . ALA A 1 194 ? 5.143 -9.136 1.652 1.00 87.75 194 ALA A C 1
ATOM 1609 O O . ALA A 1 194 ? 3.995 -9.511 1.435 1.00 87.75 194 ALA A O 1
ATOM 1610 N N . GLY A 1 195 ? 5.468 -8.448 2.751 1.00 81.44 195 GLY A N 1
ATOM 1611 C CA . GLY A 1 195 ? 4.522 -8.198 3.841 1.00 81.44 195 GLY A CA 1
ATOM 1612 C C . GLY A 1 195 ? 3.490 -7.098 3.580 1.00 81.44 195 GLY A C 1
ATOM 1613 O O . GLY A 1 195 ? 2.495 -7.053 4.299 1.00 81.44 195 GLY A O 1
ATOM 1614 N N . HIS A 1 196 ? 3.703 -6.222 2.588 1.00 85.62 196 HIS A N 1
ATOM 1615 C CA . HIS A 1 196 ? 2.798 -5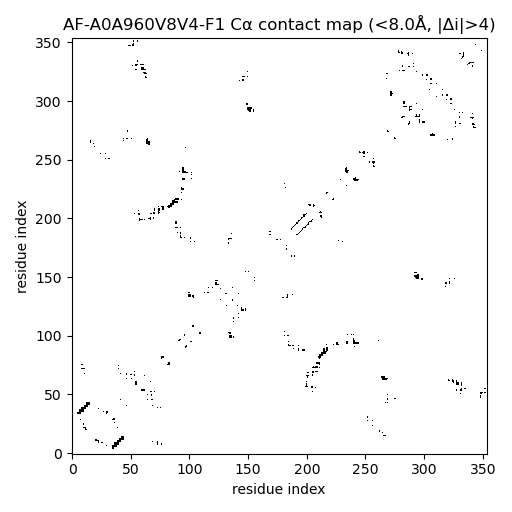.100 2.316 1.00 85.62 196 HIS A CA 1
ATOM 1616 C C . HIS A 1 196 ? 2.538 -4.849 0.821 1.00 85.62 196 HIS A C 1
ATOM 1618 O O . HIS A 1 196 ? 1.395 -4.907 0.363 1.00 85.62 196 HIS A O 1
ATOM 1624 N N . LEU A 1 197 ? 3.583 -4.571 0.030 1.00 90.19 197 LEU A N 1
ATOM 1625 C CA . LEU A 1 197 ? 3.410 -4.126 -1.361 1.00 90.19 197 LEU A CA 1
ATOM 1626 C C . LEU A 1 197 ? 2.810 -5.200 -2.273 1.00 90.19 197 LEU A C 1
ATOM 1628 O O . LEU A 1 197 ? 1.991 -4.863 -3.121 1.00 90.19 197 LEU A O 1
ATOM 1632 N N . LEU A 1 198 ? 3.203 -6.464 -2.101 1.00 92.31 198 LEU A N 1
ATOM 1633 C CA . LEU A 1 198 ? 2.640 -7.597 -2.838 1.00 92.31 198 LEU A CA 1
ATOM 1634 C C . LEU A 1 198 ? 1.377 -8.132 -2.172 1.00 92.31 198 LEU A C 1
ATOM 1636 O O . LEU A 1 198 ? 0.459 -8.524 -2.873 1.00 92.31 198 LEU A O 1
ATOM 1640 N N . LEU A 1 199 ? 1.299 -8.117 -0.840 1.00 90.38 199 LEU A N 1
ATOM 1641 C CA . LEU A 1 199 ? 0.186 -8.720 -0.112 1.00 90.38 199 LEU A CA 1
ATOM 1642 C C . LEU A 1 199 ? -1.088 -7.868 -0.179 1.00 90.38 199 LEU A C 1
ATOM 1644 O O . LEU A 1 199 ? -1.960 -8.109 -1.010 1.00 90.38 199 LEU A O 1
ATOM 1648 N N . ASP A 1 200 ? -1.234 -6.889 0.716 1.00 89.38 200 ASP A N 1
ATOM 1649 C CA . ASP A 1 200 ? -2.489 -6.150 0.875 1.00 89.38 200 ASP A CA 1
ATOM 1650 C C . ASP A 1 200 ? -2.696 -5.091 -0.195 1.00 89.38 200 ASP A C 1
ATOM 1652 O O . ASP A 1 200 ? -3.838 -4.765 -0.514 1.00 89.38 200 ASP A O 1
ATOM 1656 N N . LYS A 1 201 ? -1.604 -4.556 -0.743 1.00 91.19 201 LYS A N 1
ATOM 1657 C CA . LYS A 1 201 ? -1.642 -3.477 -1.729 1.00 91.19 201 LYS A CA 1
ATOM 1658 C C . LYS A 1 201 ? -1.606 -3.977 -3.174 1.00 91.19 201 LYS A C 1
ATOM 1660 O O . LYS A 1 201 ? -2.177 -3.322 -4.043 1.00 91.19 201 LYS A O 1
ATOM 1665 N N . GLY A 1 202 ? -0.947 -5.108 -3.414 1.00 92.94 202 GLY A N 1
ATOM 1666 C CA . GLY A 1 202 ? -0.715 -5.690 -4.734 1.00 92.94 202 GLY A CA 1
ATOM 1667 C C . GLY A 1 202 ? -1.724 -6.780 -5.078 1.00 92.94 202 GLY A C 1
ATOM 1668 O O . GLY A 1 202 ? -2.844 -6.488 -5.500 1.00 92.94 202 GLY A O 1
ATOM 1669 N N . ASP A 1 203 ? -1.321 -8.036 -4.896 1.00 94.56 203 ASP A N 1
ATOM 1670 C CA . ASP A 1 203 ? -2.030 -9.242 -5.328 1.00 94.56 203 ASP A CA 1
ATOM 1671 C C . ASP A 1 203 ? -3.468 -9.292 -4.830 1.00 94.56 203 ASP A C 1
ATOM 1673 O O . ASP A 1 203 ? -4.361 -9.590 -5.615 1.00 94.56 203 ASP A O 1
ATOM 1677 N N . ARG A 1 204 ? -3.740 -8.945 -3.567 1.00 95.12 204 ARG A N 1
ATOM 1678 C CA . ARG A 1 204 ? -5.119 -8.961 -3.048 1.00 95.12 204 ARG A CA 1
ATOM 1679 C C . ARG A 1 204 ? -6.023 -7.958 -3.758 1.00 95.12 204 ARG A C 1
ATOM 1681 O O . ARG A 1 204 ? -7.163 -8.280 -4.090 1.00 95.12 204 ARG A O 1
ATOM 1688 N N . MET A 1 205 ? -5.512 -6.758 -4.033 1.00 95.75 205 MET A N 1
ATOM 1689 C CA . MET A 1 205 ? -6.272 -5.733 -4.752 1.00 95.75 205 MET A CA 1
ATOM 1690 C C . MET A 1 205 ? -6.464 -6.119 -6.219 1.00 95.75 205 MET A C 1
ATOM 1692 O O . MET A 1 205 ? -7.559 -5.949 -6.746 1.00 95.75 205 MET A O 1
ATOM 1696 N N . ALA A 1 206 ? -5.453 -6.704 -6.864 1.00 96.88 206 ALA A N 1
ATOM 1697 C CA . ALA A 1 206 ? -5.567 -7.199 -8.235 1.00 96.88 206 ALA A CA 1
ATOM 1698 C C . ALA A 1 206 ? -6.542 -8.388 -8.353 1.00 96.88 206 ALA A C 1
ATOM 1700 O O . ALA A 1 206 ? -7.438 -8.397 -9.203 1.00 96.88 206 ALA A O 1
ATOM 1701 N N . MET A 1 207 ? -6.429 -9.364 -7.452 1.00 96.25 207 MET A N 1
ATOM 1702 C CA . MET A 1 207 ? -7.254 -10.574 -7.440 1.00 96.25 207 MET A CA 1
ATOM 1703 C C . MET A 1 207 ? -8.706 -10.309 -7.054 1.00 96.25 207 MET A C 1
ATOM 1705 O O . MET A 1 207 ? -9.577 -11.064 -7.484 1.00 96.25 207 MET A O 1
ATOM 1709 N N . SER A 1 208 ? -9.002 -9.205 -6.360 1.00 95.06 208 SER A N 1
ATOM 1710 C CA . SER A 1 208 ? -10.387 -8.755 -6.154 1.00 95.06 208 SER A CA 1
ATOM 1711 C C . SER A 1 208 ? -11.171 -8.596 -7.472 1.00 95.06 208 SER A C 1
ATOM 1713 O O . SER A 1 208 ? -12.385 -8.788 -7.496 1.00 95.06 208 SER A O 1
ATOM 1715 N N . ALA A 1 209 ? -10.466 -8.315 -8.577 1.00 96.06 209 ALA A N 1
ATOM 1716 C CA . ALA A 1 209 ? -11.001 -8.211 -9.934 1.00 96.06 209 ALA A CA 1
ATOM 1717 C C . ALA A 1 209 ? -10.570 -9.379 -10.848 1.00 96.06 209 ALA A C 1
ATOM 1719 O O . ALA A 1 209 ? -10.746 -9.319 -12.066 1.00 96.06 209 ALA A O 1
ATOM 1720 N N . SER A 1 210 ? -10.015 -10.460 -10.282 1.00 96.75 210 SER A N 1
ATOM 1721 C CA . SER A 1 210 ? -9.452 -11.600 -11.027 1.00 96.75 210 SER A CA 1
ATOM 1722 C C . SER A 1 210 ? -8.382 -11.191 -12.053 1.00 96.75 210 SER A C 1
ATOM 1724 O O . SER A 1 210 ? -8.400 -11.669 -13.192 1.00 96.75 210 SER A O 1
ATOM 1726 N N . ILE A 1 211 ? -7.482 -10.283 -11.661 1.00 98.00 211 ILE A N 1
ATOM 1727 C CA . ILE A 1 211 ? -6.323 -9.863 -12.455 1.00 98.00 211 ILE A CA 1
ATOM 1728 C C . ILE A 1 211 ? -5.048 -10.505 -11.906 1.00 98.00 211 ILE A C 1
ATOM 1730 O O . ILE A 1 211 ? -4.710 -10.341 -10.737 1.00 98.00 211 ILE A O 1
ATOM 1734 N N . GLU A 1 212 ? -4.309 -11.193 -12.776 1.00 97.56 212 GLU A N 1
ATOM 1735 C CA . GLU A 1 212 ? -2.984 -11.739 -12.481 1.00 97.56 212 GLU A CA 1
ATOM 1736 C C . GLU A 1 212 ? -1.912 -10.643 -12.593 1.00 97.56 212 GLU A C 1
ATOM 1738 O O . GLU A 1 212 ? -1.555 -10.208 -13.693 1.00 97.56 212 GLU A O 1
ATOM 1743 N N . SER A 1 213 ? -1.364 -10.203 -11.462 1.00 96.06 213 SER A N 1
ATOM 1744 C CA . SER A 1 213 ? -0.178 -9.343 -11.447 1.00 96.06 213 SER A CA 1
ATOM 1745 C C . SER A 1 213 ? 1.084 -10.164 -11.698 1.00 96.06 213 SER A C 1
ATOM 1747 O O . SER A 1 213 ? 1.283 -11.227 -11.113 1.00 96.06 213 SER A O 1
ATOM 1749 N N . ARG A 1 214 ? 1.970 -9.666 -12.562 1.00 96.44 214 ARG A N 1
ATOM 1750 C CA . ARG A 1 214 ? 3.293 -10.252 -12.803 1.00 96.44 214 ARG A CA 1
ATOM 1751 C C . ARG A 1 214 ? 4.376 -9.221 -12.554 1.00 96.44 214 ARG A C 1
ATOM 1753 O O . ARG A 1 214 ? 4.278 -8.077 -12.996 1.00 96.44 214 ARG A O 1
ATOM 1760 N N . TYR A 1 215 ? 5.451 -9.686 -11.927 1.00 96.44 215 TYR A N 1
ATOM 1761 C CA . TYR A 1 215 ? 6.512 -8.852 -11.376 1.00 96.44 215 TYR A CA 1
ATOM 1762 C C . TYR A 1 215 ? 7.861 -9.170 -12.041 1.00 96.44 215 TYR A C 1
ATOM 1764 O O . TYR A 1 215 ? 8.638 -9.960 -11.502 1.00 96.44 215 TYR A O 1
ATOM 1772 N N . PRO A 1 216 ? 8.191 -8.590 -13.215 1.00 97.00 216 PRO A N 1
ATOM 1773 C CA . PRO A 1 216 ? 9.437 -8.895 -13.923 1.00 97.00 216 PRO A CA 1
ATOM 1774 C C . PRO A 1 216 ? 10.704 -8.658 -13.095 1.00 97.00 216 PRO A C 1
ATOM 1776 O O . PRO A 1 216 ? 11.699 -9.354 -13.281 1.00 97.00 216 PRO A O 1
ATOM 1779 N N . PHE A 1 217 ? 10.673 -7.697 -12.166 1.00 97.25 217 PHE A N 1
ATOM 1780 C CA . PHE A 1 217 ? 11.798 -7.414 -11.274 1.00 97.25 217 PHE A CA 1
ATOM 1781 C C . PHE A 1 217 ? 12.045 -8.499 -10.218 1.00 97.25 217 PHE A C 1
ATOM 1783 O O . PHE A 1 217 ? 13.123 -8.524 -9.632 1.00 97.25 217 PHE A O 1
ATOM 1790 N N . LEU A 1 218 ? 11.090 -9.410 -10.024 1.00 95.94 218 LEU A N 1
ATOM 1791 C CA . LEU A 1 218 ? 11.188 -10.556 -9.121 1.00 95.94 218 LEU A CA 1
ATOM 1792 C C . LEU A 1 218 ? 11.542 -11.861 -9.845 1.00 95.94 218 LEU A C 1
ATOM 1794 O O . LEU A 1 218 ? 11.497 -12.929 -9.238 1.00 95.94 218 LEU A O 1
ATOM 1798 N N . ASP A 1 219 ? 11.922 -11.802 -11.128 1.00 97.12 219 ASP A N 1
ATOM 1799 C CA . ASP A 1 219 ? 12.474 -12.968 -11.817 1.00 97.12 219 ASP A CA 1
ATOM 1800 C C . ASP A 1 219 ? 13.714 -13.477 -11.051 1.00 97.12 219 ASP A C 1
ATOM 1802 O O . ASP A 1 219 ? 14.659 -12.703 -10.853 1.00 97.12 219 ASP A O 1
ATOM 1806 N N . PRO A 1 220 ? 13.774 -14.762 -10.649 1.00 94.94 220 PRO A N 1
ATOM 1807 C CA . PRO A 1 220 ? 14.876 -15.278 -9.836 1.00 94.94 220 PRO A CA 1
ATOM 1808 C C . PRO A 1 220 ? 16.262 -15.074 -10.460 1.00 94.94 220 PRO A C 1
ATOM 1810 O O . PRO A 1 220 ? 17.254 -14.925 -9.745 1.00 94.94 220 PRO A O 1
ATOM 1813 N N . ARG A 1 221 ? 16.355 -15.038 -11.797 1.00 97.12 221 ARG A N 1
ATOM 1814 C CA . ARG A 1 221 ? 17.616 -14.787 -12.511 1.00 97.12 221 ARG A CA 1
ATOM 1815 C C . ARG A 1 221 ? 18.031 -13.328 -12.375 1.00 97.12 221 ARG A C 1
ATOM 1817 O O . ARG A 1 221 ? 19.216 -13.055 -12.196 1.00 97.12 221 ARG A O 1
ATOM 1824 N N . LEU A 1 222 ? 17.068 -12.408 -12.447 1.00 95.81 222 LEU A N 1
ATOM 1825 C CA . LEU A 1 222 ? 17.318 -10.985 -12.253 1.00 95.81 222 LEU A CA 1
ATOM 1826 C C . LEU A 1 222 ? 17.680 -10.692 -10.798 1.00 95.81 222 LEU A C 1
ATOM 1828 O O . LEU A 1 222 ? 18.690 -10.035 -10.571 1.00 95.81 222 LEU A O 1
ATOM 1832 N N . VAL A 1 223 ? 16.939 -11.240 -9.830 1.00 92.62 223 VAL A N 1
ATOM 1833 C CA . VAL A 1 223 ? 17.246 -11.089 -8.398 1.00 92.62 223 VAL A CA 1
ATOM 1834 C C . VAL A 1 223 ? 18.669 -11.572 -8.110 1.00 92.62 223 VAL A C 1
ATOM 1836 O O . VAL A 1 223 ? 19.496 -10.784 -7.650 1.00 92.62 223 VAL A O 1
ATOM 1839 N N . LYS A 1 224 ? 19.011 -12.803 -8.526 1.00 92.44 224 LYS A N 1
ATOM 1840 C CA . LYS A 1 224 ? 20.362 -13.370 -8.375 1.00 92.44 224 LYS A CA 1
ATOM 1841 C C . LYS A 1 224 ? 21.446 -12.499 -9.011 1.00 92.44 224 LYS A C 1
ATOM 1843 O O . LYS A 1 224 ? 22.513 -12.317 -8.430 1.00 92.44 224 LYS A O 1
ATOM 1848 N N . TYR A 1 225 ? 21.188 -11.957 -10.201 1.00 94.81 225 TYR A N 1
ATOM 1849 C CA . TYR A 1 225 ? 22.113 -11.026 -10.842 1.00 94.81 225 TYR A CA 1
ATOM 1850 C C . TYR A 1 225 ? 22.280 -9.752 -10.006 1.00 94.81 225 TYR A C 1
ATOM 1852 O O . TYR A 1 225 ? 23.405 -9.354 -9.710 1.00 94.81 225 TYR A O 1
ATOM 1860 N N . THR A 1 226 ? 21.181 -9.134 -9.572 1.00 93.25 226 THR A N 1
ATOM 1861 C CA . THR A 1 226 ? 21.227 -7.886 -8.802 1.00 93.25 226 THR A CA 1
ATOM 1862 C C . THR A 1 226 ? 21.863 -8.048 -7.426 1.00 93.25 226 THR A C 1
ATOM 1864 O O . THR A 1 226 ? 22.501 -7.110 -6.953 1.00 93.25 226 THR A O 1
ATOM 1867 N N . ASP A 1 227 ? 21.772 -9.223 -6.806 1.00 88.88 227 ASP A N 1
ATOM 1868 C CA . ASP A 1 227 ? 22.455 -9.527 -5.544 1.00 88.88 227 ASP A CA 1
ATOM 1869 C C . ASP A 1 227 ? 23.972 -9.646 -5.695 1.00 88.88 227 ASP A C 1
ATOM 1871 O O . ASP A 1 227 ? 24.707 -9.354 -4.757 1.00 88.88 227 ASP A O 1
ATOM 1875 N N . SER A 1 228 ? 24.455 -9.996 -6.890 1.00 90.12 228 SER A N 1
ATOM 1876 C CA . SER A 1 228 ? 25.892 -10.020 -7.189 1.00 90.12 228 SER A CA 1
ATOM 1877 C C . SER A 1 228 ? 26.494 -8.633 -7.463 1.00 90.12 228 SER A C 1
ATOM 1879 O O . SER A 1 228 ? 27.715 -8.493 -7.533 1.00 90.12 228 SER A O 1
ATOM 1881 N N . LEU A 1 229 ? 25.664 -7.595 -7.633 1.00 91.88 229 LEU A N 1
ATOM 1882 C CA . LEU A 1 229 ? 26.141 -6.252 -7.959 1.00 91.88 229 LEU A CA 1
ATOM 1883 C C . LEU A 1 229 ? 26.747 -5.551 -6.741 1.00 91.88 229 LEU A C 1
ATOM 1885 O O . LEU A 1 229 ? 26.121 -5.449 -5.685 1.00 91.88 229 LEU A O 1
ATOM 1889 N N . TYR A 1 230 ? 27.915 -4.933 -6.936 1.00 90.19 230 TYR A N 1
ATOM 1890 C CA . TYR A 1 230 ? 28.464 -3.998 -5.955 1.00 90.19 230 TYR A CA 1
ATOM 1891 C C . TYR A 1 230 ? 27.501 -2.831 -5.701 1.00 90.19 230 TYR A C 1
ATOM 1893 O O . TYR A 1 230 ? 26.847 -2.327 -6.619 1.00 90.19 230 TYR A O 1
ATOM 1901 N N . LYS A 1 231 ? 27.471 -2.353 -4.452 1.00 88.94 231 LYS A N 1
ATOM 1902 C CA . LYS A 1 231 ? 26.618 -1.248 -3.989 1.00 88.94 231 LYS A CA 1
ATOM 1903 C C . LYS A 1 231 ? 26.658 -0.017 -4.901 1.00 88.94 231 LYS A C 1
ATOM 1905 O O . LYS A 1 231 ? 25.606 0.560 -5.165 1.00 88.94 231 LYS A O 1
ATOM 1910 N N . ASP A 1 232 ? 27.826 0.335 -5.434 1.00 89.62 232 ASP A N 1
ATOM 1911 C CA . ASP A 1 232 ? 28.013 1.516 -6.290 1.00 89.62 232 ASP A CA 1
ATOM 1912 C C . ASP A 1 232 ? 27.287 1.422 -7.644 1.00 89.62 232 ASP A C 1
ATOM 1914 O O . ASP A 1 232 ? 27.058 2.435 -8.304 1.00 89.62 232 ASP A O 1
ATOM 1918 N N . TRP A 1 233 ? 26.877 0.222 -8.068 1.00 93.00 233 TRP A N 1
ATOM 1919 C CA . TRP A 1 233 ? 25.999 0.048 -9.230 1.00 93.00 233 TRP A CA 1
ATOM 1920 C C . TRP A 1 233 ? 24.524 0.277 -8.891 1.00 93.00 233 TRP A C 1
ATOM 1922 O O . TRP A 1 233 ? 23.737 0.623 -9.773 1.00 93.00 233 TRP A O 1
ATOM 1932 N N . LYS A 1 234 ? 24.138 0.123 -7.621 1.00 92.06 234 LYS A N 1
ATOM 1933 C CA . LYS A 1 234 ? 22.777 0.377 -7.130 1.00 92.06 234 LYS A CA 1
ATOM 1934 C C . LYS A 1 234 ? 22.603 1.848 -6.734 1.00 92.06 234 LYS A C 1
ATOM 1936 O O . LYS A 1 234 ? 21.628 2.482 -7.138 1.00 92.06 234 LYS A O 1
ATOM 1941 N N . ILE A 1 235 ? 23.571 2.425 -6.019 1.00 88.69 235 ILE A N 1
ATOM 1942 C CA . ILE A 1 235 ? 23.544 3.817 -5.546 1.00 88.69 235 ILE A CA 1
ATOM 1943 C C . ILE A 1 235 ? 24.860 4.510 -5.894 1.00 88.69 235 ILE A C 1
ATOM 1945 O O . ILE A 1 235 ? 25.919 4.093 -5.438 1.00 88.69 235 ILE A O 1
ATOM 1949 N N . LYS A 1 236 ? 24.792 5.618 -6.638 1.00 88.38 236 LYS A N 1
ATOM 1950 C CA . LYS A 1 236 ? 25.973 6.407 -7.026 1.00 88.38 236 LYS A CA 1
ATOM 1951 C C . LYS A 1 236 ? 25.635 7.887 -7.097 1.00 88.38 236 LYS A C 1
ATOM 1953 O O . LYS A 1 236 ? 24.546 8.243 -7.540 1.00 88.38 236 LYS A O 1
ATOM 1958 N N . ASN A 1 237 ? 26.549 8.754 -6.656 1.00 83.81 237 ASN A N 1
ATOM 1959 C CA . ASN A 1 237 ? 26.407 10.217 -6.716 1.00 83.81 237 ASN A CA 1
ATOM 1960 C C . ASN A 1 237 ? 25.031 10.719 -6.242 1.00 83.81 237 ASN A C 1
ATOM 1962 O O . ASN A 1 237 ? 24.376 11.497 -6.934 1.00 83.81 237 ASN A O 1
ATOM 1966 N N . PHE A 1 238 ? 24.570 10.249 -5.078 1.00 77.69 238 PHE A N 1
ATOM 1967 C CA . PHE A 1 238 ? 23.282 10.658 -4.496 1.00 77.69 238 PHE A CA 1
ATOM 1968 C C . PHE A 1 238 ? 22.043 10.251 -5.321 1.00 77.69 238 PHE A C 1
ATOM 1970 O O . PHE A 1 238 ? 20.954 10.801 -5.136 1.00 77.69 238 PHE A O 1
ATOM 1977 N N . LYS A 1 239 ? 22.184 9.287 -6.238 1.00 84.44 239 LYS A N 1
ATOM 1978 C CA . LYS A 1 239 ? 21.096 8.757 -7.067 1.00 84.44 239 LYS A CA 1
ATOM 1979 C C . LYS A 1 239 ? 20.878 7.274 -6.782 1.00 84.44 239 LYS A C 1
ATOM 1981 O O . LYS A 1 239 ? 21.819 6.484 -6.777 1.00 84.44 239 LYS A O 1
ATOM 1986 N N . ASN A 1 240 ? 19.613 6.927 -6.569 1.00 88.94 240 ASN A N 1
ATOM 1987 C CA . ASN A 1 240 ? 19.137 5.558 -6.402 1.00 88.94 240 ASN A CA 1
ATOM 1988 C C . ASN A 1 240 ? 18.973 4.849 -7.750 1.00 88.94 240 ASN A C 1
ATOM 1990 O O . ASN A 1 240 ? 18.856 5.508 -8.789 1.00 88.94 240 ASN A O 1
ATOM 1994 N N . LYS A 1 241 ? 18.893 3.515 -7.718 1.00 93.19 241 LYS A N 1
ATOM 1995 C CA . LYS A 1 241 ? 18.676 2.668 -8.897 1.00 93.19 241 LYS A CA 1
ATOM 1996 C C . LYS A 1 241 ? 19.623 2.990 -10.060 1.00 93.19 241 LYS A C 1
ATOM 1998 O O . LYS A 1 241 ? 19.191 2.992 -11.210 1.00 93.19 241 LYS A O 1
ATOM 2003 N N . TRP A 1 242 ? 20.886 3.315 -9.775 1.00 94.06 242 TRP A N 1
ATOM 2004 C CA . TRP A 1 242 ? 21.811 3.910 -10.748 1.00 94.06 242 TRP A CA 1
ATOM 2005 C C . TRP A 1 242 ? 21.889 3.108 -12.050 1.00 94.06 242 TRP A C 1
ATOM 2007 O O . TRP A 1 242 ? 21.562 3.639 -13.110 1.00 94.06 242 TRP A O 1
ATOM 2017 N N . ILE A 1 243 ? 22.234 1.819 -11.969 1.00 95.94 243 ILE A N 1
ATOM 2018 C CA . ILE A 1 243 ? 22.330 0.937 -13.140 1.00 95.94 243 ILE A CA 1
ATOM 2019 C C . ILE A 1 243 ? 21.009 0.837 -13.913 1.00 95.94 243 ILE A C 1
ATOM 2021 O O . ILE A 1 243 ? 21.014 0.887 -15.142 1.00 95.94 243 ILE A O 1
ATOM 2025 N N . LEU A 1 244 ? 19.871 0.768 -13.212 1.00 96.06 244 LEU A N 1
ATOM 2026 C CA . LEU A 1 244 ? 18.554 0.695 -13.842 1.00 96.06 244 LEU A CA 1
ATOM 2027 C C . LEU A 1 244 ? 18.215 1.998 -14.577 1.00 96.06 244 LEU A C 1
ATOM 2029 O O . LEU A 1 244 ? 17.679 1.953 -15.678 1.00 96.06 244 LEU A O 1
ATOM 2033 N N . ARG A 1 245 ? 18.558 3.157 -14.007 1.00 95.25 245 ARG A N 1
ATOM 2034 C CA . ARG A 1 245 ? 18.353 4.466 -14.649 1.00 95.25 245 ARG A CA 1
ATOM 2035 C C . ARG A 1 245 ? 19.261 4.655 -15.857 1.00 95.25 245 ARG A C 1
ATOM 2037 O O . ARG A 1 245 ? 18.791 5.121 -16.888 1.00 95.25 245 ARG A O 1
ATOM 2044 N N . SER A 1 246 ? 20.522 4.232 -15.758 1.00 95.81 246 SER A N 1
ATOM 2045 C CA . SER A 1 246 ? 21.453 4.220 -16.893 1.00 95.81 246 SER A CA 1
ATOM 2046 C C . SER A 1 246 ? 20.972 3.308 -18.024 1.00 95.81 246 SER A C 1
ATOM 2048 O O . SER A 1 246 ? 21.151 3.634 -19.193 1.00 95.81 246 SER A O 1
ATOM 2050 N N . LEU A 1 247 ? 20.343 2.174 -17.698 1.00 95.62 247 LEU A N 1
ATOM 2051 C CA . LEU A 1 247 ? 19.711 1.312 -18.695 1.00 95.62 247 LEU A CA 1
ATOM 2052 C C . LEU A 1 247 ? 18.458 1.968 -19.289 1.00 95.62 247 LEU A C 1
ATOM 2054 O O . LEU A 1 247 ? 18.295 1.966 -20.505 1.00 95.62 247 LEU A O 1
ATOM 2058 N N . ALA A 1 248 ? 17.597 2.546 -18.449 1.00 94.88 248 ALA A N 1
ATOM 2059 C CA . ALA A 1 248 ? 16.364 3.199 -18.874 1.00 94.88 248 ALA A CA 1
ATOM 2060 C C . ALA A 1 248 ? 16.620 4.378 -19.826 1.00 94.88 248 ALA A C 1
ATOM 2062 O O . ALA A 1 248 ? 15.866 4.543 -20.777 1.00 94.88 248 ALA A O 1
ATOM 2063 N N . GLU A 1 249 ? 17.699 5.146 -19.635 1.00 95.38 249 GLU A N 1
ATOM 2064 C CA . GLU A 1 249 ? 18.096 6.257 -20.523 1.00 95.38 249 GLU A CA 1
ATOM 2065 C C . GLU A 1 249 ? 18.390 5.803 -21.966 1.00 95.38 249 GLU A C 1
ATOM 2067 O O . GLU A 1 249 ? 18.316 6.608 -22.888 1.00 95.38 249 GLU A O 1
ATOM 2072 N N . LYS A 1 250 ? 18.659 4.508 -22.199 1.00 94.75 250 LYS A N 1
ATOM 2073 C CA . LYS A 1 250 ? 18.806 3.960 -23.560 1.00 94.75 250 LYS A CA 1
ATOM 2074 C C . LYS A 1 250 ? 17.476 3.818 -24.305 1.00 94.75 250 LYS A C 1
ATOM 2076 O O . LYS A 1 250 ? 17.484 3.705 -25.526 1.00 94.75 250 LYS A O 1
ATOM 2081 N N . TYR A 1 251 ? 16.359 3.778 -23.580 1.00 90.75 251 TYR A N 1
ATOM 2082 C CA . TYR A 1 251 ? 15.027 3.495 -24.128 1.00 90.75 251 TYR A CA 1
ATOM 2083 C C . TYR A 1 251 ? 14.015 4.617 -23.876 1.00 90.75 251 TYR A C 1
ATOM 2085 O O . TYR A 1 251 ? 12.992 4.682 -24.552 1.00 90.75 251 TYR A O 1
ATOM 2093 N N . LEU A 1 252 ? 14.276 5.485 -22.899 1.00 91.56 252 LEU A N 1
ATOM 2094 C CA . LEU A 1 252 ? 13.384 6.544 -22.440 1.00 91.56 252 LEU A CA 1
ATOM 2095 C C . LEU A 1 252 ? 14.130 7.883 -22.396 1.00 91.56 252 LEU A C 1
ATOM 2097 O O . LEU A 1 252 ? 15.338 7.891 -22.147 1.00 91.56 252 LEU A O 1
ATOM 2101 N N . PRO A 1 253 ? 13.428 9.024 -22.542 1.00 90.25 253 PRO A N 1
ATOM 2102 C CA . PRO A 1 253 ? 14.036 10.335 -22.359 1.00 90.25 253 PRO A CA 1
ATOM 2103 C C . PRO A 1 253 ? 14.706 10.461 -20.995 1.00 90.25 253 PRO A C 1
ATOM 2105 O O . PRO A 1 253 ? 14.227 9.919 -19.987 1.00 90.25 253 PRO A O 1
ATOM 2108 N N . LYS A 1 254 ? 15.791 11.231 -20.953 1.00 91.62 254 LYS A N 1
ATOM 2109 C CA . LYS A 1 254 ? 16.613 11.422 -19.757 1.00 91.62 254 LYS A CA 1
ATOM 2110 C C . LYS A 1 254 ? 15.798 11.931 -18.569 1.00 91.62 254 LYS A C 1
ATOM 2112 O O . LYS A 1 254 ? 16.007 11.495 -17.437 1.00 91.62 254 LYS A O 1
ATOM 2117 N N . GLU A 1 255 ? 14.826 12.797 -18.831 1.00 88.56 255 GLU A N 1
ATOM 2118 C CA . GLU A 1 255 ? 13.914 13.383 -17.848 1.00 88.56 255 GLU A CA 1
ATOM 2119 C C . GLU A 1 255 ? 13.055 12.313 -17.163 1.00 88.56 255 GLU A C 1
ATOM 2121 O O . GLU A 1 255 ? 12.771 12.417 -15.969 1.00 88.56 255 GLU A O 1
ATOM 2126 N N . THR A 1 256 ? 12.687 11.258 -17.897 1.00 88.50 256 THR A N 1
ATOM 2127 C CA . THR A 1 256 ? 11.922 10.116 -17.376 1.00 88.50 256 THR A CA 1
ATOM 2128 C C . THR A 1 256 ? 12.842 9.146 -16.639 1.00 88.50 256 THR A C 1
ATOM 2130 O O . THR A 1 256 ? 12.582 8.802 -15.484 1.00 88.50 256 THR A O 1
ATOM 2133 N N . ALA A 1 257 ? 13.959 8.759 -17.264 1.00 92.44 257 ALA A N 1
ATOM 2134 C CA . ALA A 1 257 ? 14.913 7.800 -16.707 1.00 92.44 257 ALA A CA 1
ATOM 2135 C C . ALA A 1 257 ? 15.520 8.270 -15.371 1.00 92.44 257 ALA A C 1
ATOM 2137 O O . ALA A 1 257 ? 15.671 7.486 -14.430 1.00 92.44 257 ALA A O 1
ATOM 2138 N N . TRP A 1 258 ? 15.807 9.566 -15.235 1.00 91.81 258 TRP A N 1
ATOM 2139 C CA . TRP A 1 258 ? 16.451 10.143 -14.048 1.00 91.81 258 TRP A CA 1
ATOM 2140 C C . TRP A 1 258 ? 15.497 10.880 -13.106 1.00 91.81 258 TRP A C 1
ATOM 2142 O O . TRP A 1 258 ? 15.938 11.550 -12.163 1.00 91.81 258 TRP A O 1
ATOM 2152 N N . ARG A 1 259 ? 14.184 10.713 -13.302 1.00 87.25 259 ARG A N 1
ATOM 2153 C CA . ARG A 1 259 ? 13.149 11.318 -12.460 1.00 87.25 259 ARG A CA 1
ATOM 2154 C C . ARG A 1 259 ? 13.298 10.916 -10.992 1.00 87.25 259 ARG A C 1
ATOM 2156 O O . ARG A 1 259 ? 13.489 9.740 -10.662 1.00 87.25 259 ARG A O 1
ATOM 2163 N N . LYS A 1 260 ? 13.158 11.885 -10.084 1.00 82.69 260 LYS A N 1
ATOM 2164 C CA . LYS A 1 260 ? 13.147 11.622 -8.637 1.00 82.69 260 LYS A CA 1
ATOM 2165 C C . LYS A 1 260 ? 11.940 10.745 -8.273 1.00 82.69 260 LYS A C 1
ATOM 2167 O O . LYS A 1 260 ? 10.834 11.003 -8.734 1.00 82.69 260 LYS A O 1
ATOM 2172 N N . LYS A 1 261 ? 12.162 9.720 -7.441 1.00 79.69 261 LYS A N 1
ATOM 2173 C CA . LYS A 1 261 ? 11.087 8.860 -6.923 1.00 79.69 261 LYS A CA 1
ATOM 2174 C C . LYS A 1 261 ? 10.134 9.692 -6.061 1.00 79.69 261 LYS A C 1
ATOM 2176 O O . LYS A 1 261 ? 10.586 10.464 -5.211 1.00 79.69 261 LYS A O 1
ATOM 2181 N N . HIS A 1 262 ? 8.839 9.493 -6.262 1.00 72.88 262 HIS A N 1
ATOM 2182 C CA . HIS A 1 262 ? 7.777 10.017 -5.415 1.00 72.88 262 HIS A CA 1
ATOM 2183 C C . HIS A 1 262 ? 6.989 8.844 -4.819 1.00 72.88 262 HIS A C 1
ATOM 2185 O O . HIS A 1 262 ? 6.916 7.770 -5.412 1.00 72.88 262 HIS A O 1
ATOM 2191 N N . LEU A 1 263 ? 6.481 9.021 -3.599 1.00 71.12 263 LEU A N 1
ATOM 2192 C CA . LEU A 1 263 ? 5.629 8.031 -2.945 1.00 71.12 263 LEU A CA 1
ATOM 2193 C C . LEU A 1 263 ? 4.194 8.251 -3.417 1.00 71.12 263 LEU A C 1
ATOM 2195 O O . LEU A 1 263 ? 3.675 9.355 -3.267 1.00 71.12 263 LEU A O 1
ATOM 2199 N N . PHE A 1 264 ? 3.565 7.201 -3.937 1.00 74.25 264 PHE A N 1
ATOM 2200 C CA . PHE A 1 264 ? 2.127 7.195 -4.169 1.00 74.25 264 PHE A CA 1
ATOM 2201 C C . PHE A 1 264 ? 1.418 6.945 -2.837 1.00 74.25 264 PHE A C 1
ATOM 2203 O O . PHE A 1 264 ? 1.610 5.891 -2.224 1.00 74.25 264 PHE A O 1
ATOM 2210 N N . ARG A 1 265 ? 0.654 7.932 -2.372 1.00 72.75 265 ARG A N 1
ATOM 2211 C CA . ARG A 1 265 ? -0.172 7.858 -1.160 1.00 72.75 265 ARG A CA 1
ATOM 2212 C C . ARG A 1 265 ? -1.587 8.262 -1.526 1.00 72.75 265 ARG A C 1
ATOM 2214 O O . ARG A 1 265 ? -1.787 8.902 -2.547 1.00 72.75 265 ARG A O 1
ATOM 2221 N N . VAL A 1 266 ? -2.573 7.961 -0.704 1.00 75.38 266 VAL A N 1
ATOM 2222 C CA . VAL A 1 266 ? -3.934 8.478 -0.919 1.00 75.38 266 VAL A CA 1
ATOM 2223 C C . VAL A 1 266 ? -4.440 9.042 0.394 1.00 75.38 266 VAL A C 1
ATOM 2225 O O . VAL A 1 266 ? -4.130 8.505 1.458 1.00 75.38 266 VAL A O 1
ATOM 2228 N N . GLU A 1 267 ? -5.155 10.165 0.325 1.00 70.19 267 GLU A N 1
ATOM 2229 C CA . GLU A 1 267 ? -5.770 10.745 1.514 1.00 70.19 267 GLU A CA 1
ATOM 2230 C C . GLU A 1 267 ? -6.790 9.755 2.104 1.00 70.19 267 GLU A C 1
ATOM 2232 O O . GLU A 1 267 ? -7.406 8.970 1.380 1.00 70.19 267 GLU A O 1
ATOM 2237 N N . PRO A 1 268 ? -6.935 9.729 3.431 1.00 69.94 268 PRO A N 1
ATOM 2238 C CA . PRO A 1 268 ? -7.743 8.748 4.124 1.00 69.94 268 PRO A CA 1
ATOM 2239 C C . PRO A 1 268 ? -9.232 9.059 4.021 1.00 69.94 268 PRO A C 1
ATOM 2241 O O . PRO A 1 268 ? -9.637 10.194 3.775 1.00 69.94 268 PRO A O 1
ATOM 2244 N N . VAL A 1 269 ? -10.044 8.060 4.364 1.00 67.44 269 VAL A N 1
ATOM 2245 C CA . VAL A 1 269 ? -11.510 8.167 4.482 1.00 67.44 269 VAL A CA 1
ATOM 2246 C C . VAL A 1 269 ? -11.949 9.254 5.470 1.00 67.44 269 VAL A C 1
ATOM 2248 O O . VAL A 1 269 ? -13.030 9.814 5.315 1.00 67.44 269 VAL A O 1
ATOM 2251 N N . ILE A 1 270 ? -11.118 9.594 6.463 1.00 69.12 270 ILE A N 1
ATOM 2252 C CA . ILE A 1 270 ? -11.346 10.762 7.323 1.00 69.12 270 ILE A CA 1
ATOM 2253 C C . ILE A 1 270 ? -10.632 11.977 6.727 1.00 69.12 270 ILE A C 1
ATOM 2255 O O . ILE A 1 270 ? -9.478 12.260 7.071 1.00 69.12 270 ILE A O 1
ATOM 2259 N N . HIS A 1 271 ? -11.333 12.744 5.892 1.00 63.06 271 HIS A N 1
ATOM 2260 C CA . HIS A 1 271 ? -10.830 14.024 5.401 1.00 63.06 271 HIS A CA 1
ATOM 2261 C C . HIS A 1 271 ? -11.698 15.200 5.871 1.00 63.06 271 HIS A C 1
ATOM 2263 O O . HIS A 1 271 ? -12.779 15.485 5.356 1.00 63.06 271 HIS A O 1
ATOM 2269 N N . GLY A 1 272 ? -11.198 15.928 6.873 1.00 63.59 272 GLY A N 1
ATOM 2270 C CA . GLY A 1 272 ? -11.894 17.094 7.415 1.00 63.59 272 GLY A CA 1
ATOM 2271 C C . GLY A 1 272 ? -13.186 16.689 8.126 1.00 63.59 272 GLY A C 1
ATOM 2272 O O . GLY A 1 272 ? -13.171 15.770 8.937 1.00 63.59 272 GLY A O 1
ATOM 2273 N N . LYS A 1 273 ? -14.295 17.382 7.840 1.00 63.44 273 LYS A N 1
ATOM 2274 C CA . LYS A 1 273 ? -15.619 17.090 8.424 1.00 63.44 273 LYS A CA 1
ATOM 2275 C C . LYS A 1 273 ? -16.474 16.136 7.581 1.00 63.44 273 LYS A C 1
ATOM 2277 O O . LYS A 1 273 ? -17.612 15.882 7.953 1.00 63.44 273 LYS A O 1
ATOM 2282 N N . SER A 1 274 ? -15.962 15.653 6.448 1.00 74.25 274 SER A N 1
ATOM 2283 C CA . SER A 1 274 ? -16.690 14.728 5.581 1.00 74.25 274 SER A CA 1
ATOM 2284 C C . SER A 1 274 ?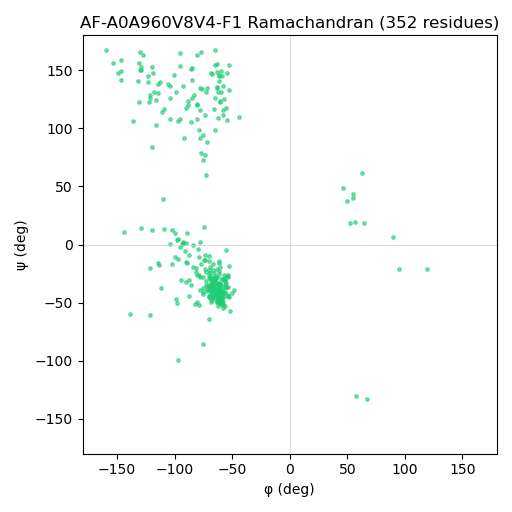 -16.137 13.321 5.762 1.00 74.25 274 SER A C 1
ATOM 2286 O O . SER A 1 274 ? -15.006 13.034 5.378 1.00 74.25 274 SER A O 1
ATOM 2288 N N . TYR A 1 275 ? -16.917 12.464 6.412 1.00 85.25 275 TYR A N 1
ATOM 2289 C CA . TYR A 1 275 ? -16.631 11.045 6.586 1.00 85.25 275 TYR A CA 1
ATOM 2290 C C . TYR A 1 275 ? -17.954 10.280 6.766 1.00 85.25 275 TYR A C 1
ATOM 2292 O O . TYR A 1 275 ? -18.966 10.873 7.151 1.00 85.25 275 TYR A O 1
ATOM 2300 N N . PRO A 1 276 ? -17.994 8.971 6.469 1.00 88.12 276 PRO A N 1
ATOM 2301 C CA . PRO A 1 276 ? -19.212 8.184 6.632 1.00 88.12 276 PRO A CA 1
ATOM 2302 C C . PRO A 1 276 ? -19.626 8.001 8.092 1.00 88.12 276 PRO A C 1
ATOM 2304 O O . PRO A 1 276 ? -18.782 7.779 8.954 1.00 88.12 276 PRO A O 1
ATOM 2307 N N . LYS A 1 277 ? -20.939 7.947 8.349 1.00 90.94 277 LYS A N 1
ATOM 2308 C CA . LYS A 1 277 ? -21.499 7.703 9.691 1.00 90.94 277 LYS A CA 1
ATOM 2309 C C . LYS A 1 277 ? -20.984 6.413 10.348 1.00 90.94 277 LYS A C 1
ATOM 2311 O O . LYS A 1 277 ? -20.723 6.401 11.543 1.00 90.94 277 LYS A O 1
ATOM 2316 N N . TRP A 1 278 ? -20.774 5.350 9.568 1.00 92.38 278 TRP A N 1
ATOM 2317 C CA . TRP A 1 278 ? -20.257 4.083 10.097 1.00 92.38 278 TRP A CA 1
ATOM 2318 C C . TRP A 1 278 ? -18.862 4.231 10.726 1.00 92.38 278 TRP A C 1
ATOM 2320 O O . TRP A 1 278 ? -18.505 3.433 11.584 1.00 92.38 278 TRP A O 1
ATOM 2330 N N . VAL A 1 279 ? -18.082 5.257 10.354 1.00 93.06 279 VAL A N 1
ATOM 2331 C CA . VAL A 1 279 ? -16.798 5.556 11.007 1.00 93.06 279 VAL A CA 1
ATOM 2332 C C . VAL A 1 279 ? -17.021 5.977 12.460 1.00 93.06 279 VAL A C 1
ATOM 2334 O O . VAL A 1 279 ? -16.300 5.505 13.331 1.00 93.06 279 VAL A O 1
ATOM 2337 N N . GLU A 1 280 ? -18.024 6.814 12.745 1.00 92.81 280 GLU A N 1
ATOM 2338 C CA . GLU A 1 280 ? -18.359 7.202 14.127 1.00 92.81 280 GLU A CA 1
ATOM 2339 C C . GLU A 1 280 ? -18.805 5.993 14.941 1.00 92.81 280 GLU A C 1
ATOM 2341 O O . GLU A 1 280 ? -18.372 5.816 16.074 1.00 92.81 280 GLU A O 1
ATOM 2346 N N . GLU A 1 281 ? -19.631 5.139 14.337 1.00 95.56 281 GLU A N 1
ATOM 2347 C CA . GLU A 1 281 ? -20.140 3.926 14.976 1.00 95.56 281 GLU A CA 1
ATOM 2348 C C . GLU A 1 281 ? -18.994 2.953 15.311 1.00 95.56 281 GLU A C 1
ATOM 2350 O O . GLU A 1 281 ? -18.938 2.453 16.431 1.00 95.56 281 GLU A O 1
ATOM 2355 N N . LEU A 1 282 ? -18.009 2.762 14.421 1.00 95.81 282 LEU A N 1
ATOM 2356 C CA . LEU A 1 282 ? -16.818 1.936 14.700 1.00 95.81 282 LEU A CA 1
ATOM 2357 C C . LEU A 1 282 ? -15.929 2.493 15.824 1.00 95.81 282 LEU A C 1
ATOM 2359 O O . LEU A 1 282 ? -15.255 1.726 16.518 1.00 95.81 282 LEU A O 1
ATOM 2363 N N . LEU A 1 283 ? -15.879 3.819 15.965 1.00 95.94 283 LEU A N 1
ATOM 2364 C CA . LEU A 1 283 ? -15.071 4.516 16.970 1.00 95.94 283 LEU A CA 1
ATOM 2365 C C . LEU A 1 283 ? -15.849 4.804 18.266 1.00 95.94 283 LEU A C 1
ATOM 2367 O O . LEU A 1 283 ? -15.293 5.413 19.183 1.00 95.94 283 LEU A O 1
ATOM 2371 N N . SER A 1 284 ? -17.108 4.366 18.349 1.00 96.62 284 SER A N 1
ATOM 2372 C CA . SER A 1 284 ? -17.967 4.513 19.524 1.00 96.62 284 SER A CA 1
ATOM 2373 C C . SER A 1 284 ? -17.412 3.755 20.741 1.00 96.62 284 SER A C 1
ATOM 2375 O O . SER A 1 284 ? -16.660 2.781 20.585 1.00 96.62 284 SER A O 1
ATOM 2377 N N . PRO A 1 285 ? -17.762 4.171 21.973 1.00 97.31 285 PRO A N 1
ATOM 2378 C CA . PRO A 1 285 ? -17.332 3.455 23.169 1.00 97.31 285 PRO A CA 1
ATOM 2379 C C . PRO A 1 285 ? -17.846 2.013 23.191 1.00 97.31 285 PRO A C 1
ATOM 2381 O O . PRO A 1 285 ? -17.127 1.126 23.651 1.00 97.31 285 PRO A O 1
ATOM 2384 N N . GLU A 1 286 ? -19.042 1.762 22.658 1.00 96.56 286 GLU A N 1
ATOM 2385 C CA . GLU A 1 286 ? -19.632 0.429 22.537 1.00 96.56 286 GLU A CA 1
ATOM 2386 C C . GLU A 1 286 ? -18.774 -0.468 21.637 1.00 96.56 286 GLU A C 1
ATOM 2388 O O . GLU A 1 286 ? -18.330 -1.534 22.067 1.00 96.56 286 GLU A O 1
ATOM 2393 N N . SER A 1 287 ? -18.454 -0.008 20.426 1.00 97.00 287 SER A N 1
ATOM 2394 C CA . SER A 1 287 ? -17.701 -0.795 19.441 1.00 97.00 287 SER A CA 1
ATOM 2395 C C . SER A 1 287 ? -16.239 -0.998 19.822 1.00 97.00 287 SER A C 1
ATOM 2397 O O . SER A 1 287 ? -15.666 -2.055 19.561 1.00 97.00 287 SER A O 1
ATOM 2399 N N . ILE A 1 288 ? -15.611 -0.012 20.468 1.00 96.81 288 ILE A N 1
ATOM 2400 C CA . ILE A 1 288 ? -14.238 -0.145 20.984 1.00 96.81 288 ILE A CA 1
ATOM 2401 C C . ILE A 1 288 ? -14.189 -1.136 22.152 1.00 96.81 288 ILE A C 1
ATOM 2403 O O . ILE A 1 288 ? -13.237 -1.910 22.269 1.00 96.81 288 ILE A O 1
ATOM 2407 N N . LYS A 1 289 ? -15.227 -1.157 22.997 1.00 95.19 289 LYS A N 1
ATOM 2408 C CA . LYS A 1 289 ? -15.330 -2.109 24.107 1.00 95.19 289 LYS A CA 1
ATOM 2409 C C . LYS A 1 289 ? -15.490 -3.551 23.622 1.00 95.19 289 LYS A C 1
ATOM 2411 O O . LYS A 1 289 ? -14.905 -4.433 24.243 1.00 95.19 289 LYS A O 1
ATOM 2416 N N . ILE A 1 290 ? -16.240 -3.790 22.541 1.00 95.19 290 ILE A N 1
ATOM 2417 C CA . ILE A 1 290 ? -16.438 -5.140 21.980 1.00 95.19 290 ILE A CA 1
ATOM 2418 C C . ILE A 1 290 ? -15.101 -5.768 21.575 1.00 95.19 290 ILE A C 1
ATOM 2420 O O . ILE A 1 290 ? -14.825 -6.910 21.936 1.00 95.19 290 ILE A O 1
ATOM 2424 N N . THR A 1 291 ? -14.241 -5.028 20.870 1.00 94.06 291 THR A N 1
ATOM 2425 C CA . THR A 1 291 ? -12.953 -5.579 20.418 1.00 94.06 291 THR A CA 1
ATOM 2426 C C . THR A 1 291 ? -11.886 -5.581 21.495 1.00 94.06 291 THR A C 1
ATOM 2428 O O . THR A 1 291 ? -10.978 -6.408 21.447 1.00 94.06 291 THR A O 1
ATOM 2431 N N . ASN A 1 292 ? -11.983 -4.672 22.470 1.00 93.69 292 ASN A N 1
ATOM 2432 C CA . ASN A 1 292 ? -11.055 -4.550 23.595 1.00 93.69 292 ASN A CA 1
ATOM 2433 C C . ASN A 1 292 ? -9.577 -4.343 23.176 1.00 93.69 292 ASN A C 1
ATOM 2435 O O . ASN A 1 292 ? -8.652 -4.556 23.960 1.00 93.69 292 ASN A O 1
ATOM 2439 N N . LEU A 1 293 ? -9.342 -3.898 21.936 1.00 93.38 293 LEU A N 1
ATOM 2440 C CA . LEU A 1 293 ? -8.001 -3.659 21.385 1.00 93.38 293 LEU A CA 1
ATOM 2441 C C . LEU A 1 293 ? -7.492 -2.244 21.684 1.00 93.38 293 LEU A C 1
ATOM 2443 O O . LEU A 1 293 ? -6.285 -2.013 21.788 1.00 93.38 293 LEU A O 1
ATOM 2447 N N . PHE A 1 294 ? -8.408 -1.280 21.786 1.00 96.56 294 PHE A N 1
ATOM 2448 C CA . PHE A 1 294 ? -8.100 0.148 21.788 1.00 96.56 294 PHE A CA 1
ATOM 2449 C C . PHE A 1 294 ? -8.553 0.852 23.071 1.00 96.56 294 PHE A C 1
ATOM 2451 O O . PHE A 1 294 ? -9.523 0.466 23.716 1.00 96.56 294 PHE A O 1
ATOM 2458 N N . ASP A 1 295 ? -7.860 1.933 23.423 1.00 96.38 295 ASP A N 1
ATOM 2459 C CA . ASP A 1 295 ? -8.248 2.855 24.487 1.00 96.38 295 ASP A CA 1
ATOM 2460 C C . ASP A 1 295 ? -9.220 3.902 23.926 1.00 96.38 295 ASP A C 1
ATOM 2462 O O . ASP A 1 295 ? -8.813 4.830 23.217 1.00 96.38 295 ASP A O 1
ATOM 2466 N N . TYR A 1 296 ? -10.508 3.764 24.258 1.00 96.44 296 TYR A N 1
ATOM 2467 C CA . TYR A 1 296 ? -11.566 4.655 23.770 1.00 96.44 296 TYR A CA 1
ATOM 2468 C C . TYR A 1 296 ? -11.265 6.138 24.030 1.00 96.44 296 TYR A C 1
ATOM 2470 O O . TYR A 1 296 ? -11.409 6.959 23.127 1.00 96.44 296 TYR A O 1
ATOM 2478 N N . LYS A 1 297 ? -10.787 6.4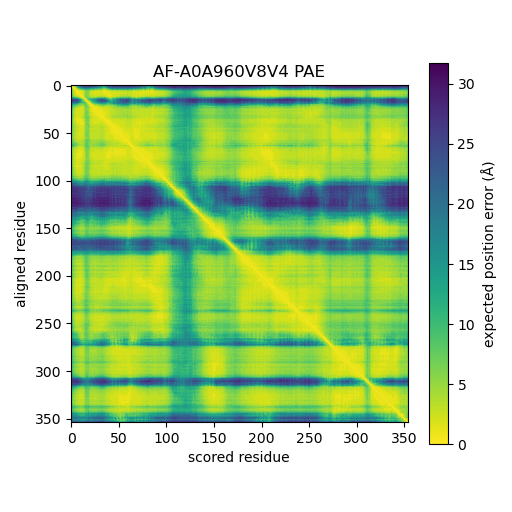98 25.230 1.00 95.69 297 LYS A N 1
ATOM 2479 C CA . LYS A 1 297 ? -10.538 7.907 25.582 1.00 95.69 297 LYS A CA 1
ATOM 2480 C C . LYS A 1 297 ? -9.447 8.509 24.701 1.00 95.69 297 LYS A C 1
ATOM 2482 O O . LYS A 1 297 ? -9.541 9.671 24.299 1.00 95.69 297 LYS A O 1
ATOM 2487 N N . LYS A 1 298 ? -8.404 7.733 24.389 1.00 93.62 298 LYS A N 1
ATOM 2488 C CA . LYS A 1 298 ? -7.343 8.182 23.477 1.00 93.62 298 LYS A CA 1
ATOM 2489 C C . LYS A 1 298 ? -7.837 8.276 22.035 1.00 93.62 298 LYS A C 1
ATOM 2491 O O . LYS A 1 298 ? -7.546 9.278 21.383 1.00 93.62 298 LYS A O 1
ATOM 2496 N N . VAL A 1 299 ? -8.581 7.273 21.560 1.00 94.56 299 VAL A N 1
ATOM 2497 C CA . VAL A 1 299 ? -9.174 7.251 20.212 1.00 94.56 299 VAL A CA 1
ATOM 2498 C C . VAL A 1 299 ? -10.086 8.460 20.012 1.00 94.56 299 VAL A C 1
ATOM 2500 O O . VAL A 1 299 ? -9.884 9.217 19.066 1.00 94.56 299 VAL A O 1
ATOM 2503 N N . GLU A 1 300 ? -11.025 8.695 20.931 1.00 93.94 300 GLU A N 1
ATOM 2504 C CA . GLU A 1 300 ? -11.985 9.799 20.863 1.00 93.94 300 GLU A CA 1
ATOM 2505 C C . GLU A 1 300 ? -11.279 11.160 20.829 1.00 93.94 300 GLU A C 1
ATOM 2507 O O . GLU A 1 300 ? -11.591 12.008 19.988 1.00 93.94 300 GLU A O 1
ATOM 2512 N N . ARG A 1 301 ? -10.292 11.368 21.710 1.00 91.31 301 ARG A N 1
ATOM 2513 C CA . ARG A 1 301 ? -9.509 12.610 21.745 1.00 91.31 301 ARG A CA 1
ATOM 2514 C C . ARG A 1 301 ? -8.811 12.865 20.408 1.00 91.31 301 ARG A C 1
ATOM 2516 O O . ARG A 1 301 ? -8.949 13.950 19.850 1.00 91.31 301 ARG A O 1
ATOM 2523 N N . LEU A 1 302 ? -8.086 11.871 19.891 1.00 88.81 302 LEU A N 1
ATOM 2524 C CA . LEU A 1 302 ? -7.320 11.999 18.647 1.00 88.81 302 LEU A CA 1
ATOM 2525 C C . LEU A 1 302 ? -8.229 12.142 17.417 1.00 88.81 302 LEU A C 1
ATOM 2527 O O . LEU A 1 302 ? -7.900 12.886 16.493 1.00 88.81 302 LEU A O 1
ATOM 2531 N N . PHE A 1 303 ? -9.390 11.483 17.418 1.00 89.31 303 PHE A N 1
ATOM 2532 C CA . PHE A 1 303 ? -10.406 11.652 16.384 1.00 89.31 303 PHE A CA 1
ATOM 2533 C C . PHE A 1 303 ? -10.955 13.085 16.379 1.00 89.31 303 PHE A C 1
ATOM 2535 O O . PHE A 1 303 ? -10.918 13.745 15.342 1.00 89.31 303 PHE A O 1
ATOM 2542 N N . LYS A 1 304 ? -11.353 13.630 17.539 1.00 87.12 304 LYS A N 1
ATOM 2543 C CA . LYS A 1 304 ? -11.819 15.026 17.661 1.00 87.12 304 LYS A CA 1
ATOM 2544 C C . LYS A 1 304 ? -10.744 16.043 17.266 1.00 87.12 304 LYS A C 1
ATOM 2546 O O . LYS A 1 304 ? -11.057 17.018 16.584 1.00 87.12 304 LYS A O 1
ATOM 2551 N N . GLU A 1 305 ? -9.485 15.810 17.642 1.00 82.62 305 GLU A N 1
ATOM 2552 C CA . GLU A 1 305 ? -8.347 16.641 17.217 1.00 82.62 305 GLU A CA 1
ATOM 2553 C C . GLU A 1 305 ? -8.207 16.667 15.687 1.00 82.62 305 GLU A C 1
ATOM 2555 O O . GLU A 1 305 ? -8.022 17.739 15.110 1.00 82.62 305 GLU A O 1
ATOM 2560 N N . ARG A 1 306 ? -8.376 15.521 15.009 1.00 79.00 306 ARG A N 1
ATOM 2561 C CA . ARG A 1 306 ? -8.292 15.418 13.540 1.00 79.00 306 ARG A CA 1
ATOM 2562 C C . ARG A 1 306 ? -9.400 16.176 12.805 1.00 79.00 306 ARG A C 1
ATOM 2564 O O . ARG A 1 306 ? -9.171 16.634 11.679 1.00 79.00 306 ARG A O 1
ATOM 2571 N N . LEU A 1 307 ? -10.581 16.303 13.410 1.00 79.62 307 LEU A N 1
ATOM 2572 C CA . LEU A 1 307 ? -11.707 17.055 12.844 1.00 79.62 307 LEU A CA 1
ATOM 2573 C C . LEU A 1 307 ? -11.511 18.576 12.921 1.00 79.62 307 LEU A C 1
ATOM 2575 O O . LEU A 1 307 ? -12.251 19.318 12.270 1.00 79.62 307 LEU A O 1
ATOM 2579 N N . ASN A 1 308 ? -10.529 19.054 13.694 1.00 75.44 308 ASN A N 1
ATOM 2580 C CA . ASN A 1 308 ? -10.241 20.474 13.842 1.00 75.44 308 ASN A CA 1
ATOM 2581 C C . ASN A 1 308 ? -9.094 20.914 12.904 1.00 75.44 308 ASN A C 1
ATOM 2583 O O . ASN A 1 308 ? -7.930 20.631 13.175 1.00 75.44 308 ASN A O 1
ATOM 2587 N N . PRO A 1 309 ? -9.375 21.650 11.813 1.00 57.44 309 PRO A N 1
ATOM 2588 C CA . PRO A 1 309 ? -8.364 22.015 10.816 1.00 57.44 309 PRO A CA 1
ATOM 2589 C C . PRO A 1 309 ? -7.328 23.047 11.298 1.00 57.44 309 PRO A C 1
ATOM 2591 O O . PRO A 1 309 ? -6.336 23.270 10.608 1.00 57.44 309 PRO A O 1
ATOM 2594 N N . LYS A 1 310 ? -7.515 23.679 12.469 1.00 55.44 310 LYS A N 1
ATOM 2595 C CA . LYS A 1 310 ? -6.606 24.726 12.983 1.00 55.44 310 LYS A CA 1
ATOM 2596 C C . LYS A 1 310 ? -5.262 24.203 13.511 1.00 55.44 310 LYS A C 1
ATOM 2598 O O . LYS A 1 310 ? -4.381 25.004 13.801 1.00 55.44 310 LYS A O 1
ATOM 2603 N N . THR A 1 311 ? -5.080 22.891 13.634 1.00 52.44 311 THR A N 1
ATOM 2604 C CA . THR A 1 311 ? -3.893 22.266 14.242 1.00 52.44 311 THR A CA 1
ATOM 2605 C C . THR A 1 311 ? -3.014 21.551 13.214 1.00 52.44 311 THR A C 1
ATOM 2607 O O . THR A 1 311 ? -2.505 20.472 13.497 1.00 52.44 311 THR A O 1
ATOM 2610 N N . PHE A 1 312 ? -2.828 22.096 12.003 1.00 43.28 312 PHE A N 1
ATOM 2611 C CA . PHE A 1 312 ? -2.005 21.448 10.970 1.00 43.28 312 PHE A CA 1
ATOM 2612 C C . PHE A 1 312 ? -0.523 21.372 11.391 1.00 43.28 312 PHE A C 1
ATOM 2614 O O . PHE A 1 312 ? 0.234 22.331 11.271 1.00 43.28 312 PHE A O 1
ATOM 2621 N N . SER A 1 313 ? -0.117 20.212 11.908 1.00 50.78 313 SER A N 1
ATOM 2622 C CA . SER A 1 313 ? 1.249 19.871 12.315 1.00 50.78 313 SER A CA 1
ATOM 2623 C C . SER A 1 313 ? 1.637 18.518 11.715 1.00 50.78 313 SER A C 1
ATOM 2625 O O . SER A 1 313 ? 0.771 17.692 11.439 1.00 50.78 313 SER A O 1
ATOM 2627 N N . PHE A 1 314 ? 2.935 18.247 11.553 1.00 46.34 314 PHE A N 1
ATOM 2628 C CA . PHE A 1 314 ? 3.464 16.941 11.128 1.00 46.34 314 PHE A CA 1
ATOM 2629 C C . PHE A 1 314 ? 2.956 15.773 12.003 1.00 46.34 314 PHE A C 1
ATOM 2631 O O . PHE A 1 314 ? 2.800 14.653 11.516 1.00 46.34 314 PHE A O 1
ATOM 2638 N N . ASN A 1 315 ? 2.600 16.047 13.266 1.00 55.50 315 ASN A N 1
ATOM 2639 C CA . ASN A 1 315 ? 1.933 15.093 14.159 1.00 55.50 315 ASN A CA 1
ATOM 2640 C C . ASN A 1 315 ? 0.596 14.572 13.597 1.00 55.50 315 ASN A C 1
ATOM 2642 O O . ASN A 1 315 ? 0.250 13.414 13.835 1.00 55.50 315 ASN A O 1
ATOM 2646 N N . ASN A 1 316 ? -0.122 15.365 12.794 1.00 67.31 316 ASN A N 1
ATOM 2647 C CA . ASN A 1 316 ? -1.404 14.958 12.217 1.00 67.31 316 ASN A CA 1
ATOM 2648 C C . ASN A 1 316 ? -1.262 13.817 11.213 1.00 67.31 316 ASN A C 1
ATOM 2650 O O . ASN A 1 316 ? -2.143 12.967 11.165 1.00 67.31 316 ASN A O 1
ATOM 2654 N N . SER A 1 317 ? -0.163 13.742 10.454 1.00 70.31 317 SER A N 1
ATOM 2655 C CA . SER A 1 317 ? 0.037 12.665 9.474 1.00 70.31 317 SER A CA 1
ATOM 2656 C C . SER A 1 317 ? 0.192 11.300 10.147 1.00 70.31 317 SER A C 1
ATOM 2658 O O . SER A 1 317 ? -0.319 10.301 9.649 1.00 70.31 317 SER A O 1
ATOM 2660 N N . PHE A 1 318 ? 0.861 11.239 11.301 1.00 75.00 318 PHE A N 1
ATOM 2661 C CA . PHE A 1 318 ? 0.987 9.997 12.066 1.00 75.00 318 PHE A CA 1
ATOM 2662 C C . PHE A 1 318 ? -0.299 9.637 12.810 1.00 75.00 318 PHE A C 1
ATOM 2664 O O . PHE A 1 318 ? -0.705 8.477 12.791 1.00 75.00 318 PHE A O 1
ATOM 2671 N N . ILE A 1 319 ? -0.980 10.619 13.408 1.00 78.62 319 ILE A N 1
ATOM 2672 C CA . ILE A 1 319 ? -2.304 10.406 14.016 1.00 78.62 319 ILE A CA 1
ATOM 2673 C C . ILE A 1 319 ? -3.286 9.876 12.968 1.00 78.62 319 ILE A C 1
ATOM 2675 O O . ILE A 1 319 ? -4.037 8.949 13.244 1.00 78.62 319 ILE A O 1
ATOM 2679 N N . GLN A 1 320 ? -3.233 10.405 11.748 1.00 80.94 320 GLN A N 1
ATOM 2680 C CA . GLN A 1 320 ? -4.049 9.978 10.618 1.00 80.94 320 GLN A CA 1
ATOM 2681 C C . GLN A 1 320 ? -3.792 8.524 10.210 1.00 80.94 320 GLN A C 1
ATOM 2683 O O . GLN A 1 320 ? -4.742 7.767 10.014 1.00 80.94 320 GLN A O 1
ATOM 2688 N N . VAL A 1 321 ? -2.524 8.120 10.116 1.00 82.88 321 VAL A N 1
ATOM 2689 C CA . VAL A 1 321 ? -2.155 6.718 9.870 1.00 82.88 321 VAL A CA 1
ATOM 2690 C C . VAL A 1 321 ? -2.660 5.820 11.001 1.00 82.88 321 VAL A C 1
ATOM 2692 O O . VAL A 1 321 ? -3.234 4.766 10.743 1.00 82.88 321 VAL A O 1
ATOM 2695 N N . GLY A 1 322 ? -2.508 6.255 12.253 1.00 87.56 322 GLY A N 1
ATOM 2696 C CA . GLY A 1 322 ? -2.995 5.518 13.415 1.00 87.56 322 GLY A CA 1
ATOM 2697 C C . GLY A 1 322 ? -4.513 5.357 13.437 1.00 87.56 322 GLY A C 1
ATOM 2698 O O . GLY A 1 322 ? -4.992 4.239 13.585 1.00 87.56 322 GLY A O 1
ATOM 2699 N N . LEU A 1 323 ? -5.268 6.435 13.207 1.00 89.69 323 LEU A N 1
ATOM 2700 C CA . LEU A 1 323 ? -6.730 6.401 13.084 1.00 89.69 323 LEU A CA 1
ATOM 2701 C C . LEU A 1 323 ? -7.173 5.503 11.929 1.00 89.69 323 LEU A C 1
ATOM 2703 O O . LEU A 1 323 ? -8.098 4.718 12.104 1.00 89.69 323 LEU A O 1
ATOM 2707 N N . SER A 1 324 ? -6.486 5.562 10.784 1.00 90.00 324 SER A N 1
ATOM 2708 C CA . SER A 1 324 ? -6.748 4.648 9.664 1.00 90.00 324 SER A CA 1
ATOM 2709 C C . SER A 1 324 ? -6.563 3.193 10.095 1.00 90.00 324 SER A C 1
ATOM 2711 O O . SER A 1 324 ? -7.401 2.363 9.768 1.00 90.00 324 SER A O 1
ATOM 2713 N N . GLY A 1 325 ? -5.532 2.903 10.896 1.00 91.94 325 GLY A N 1
ATOM 2714 C CA . GLY A 1 325 ? -5.316 1.592 11.508 1.00 91.94 325 GLY A CA 1
ATOM 2715 C C . GLY A 1 325 ? -6.411 1.173 12.491 1.00 91.94 325 GLY A C 1
ATOM 2716 O O . GLY A 1 325 ? -6.825 0.017 12.470 1.00 91.94 325 GLY A O 1
ATOM 2717 N N . VAL A 1 326 ? -6.917 2.085 13.329 1.00 94.38 326 VAL A N 1
ATOM 2718 C CA . VAL A 1 326 ? -8.046 1.792 14.234 1.00 94.38 326 VAL A CA 1
ATOM 2719 C C . VAL A 1 326 ? -9.291 1.435 13.427 1.00 94.38 326 VAL A C 1
ATOM 2721 O O . VAL A 1 326 ? -9.894 0.393 13.665 1.00 94.38 326 VAL A O 1
ATOM 2724 N N . ILE A 1 327 ? -9.645 2.267 12.445 1.00 94.69 327 ILE A N 1
ATOM 2725 C CA . ILE A 1 327 ? -10.838 2.080 11.610 1.00 94.69 327 ILE A CA 1
ATOM 2726 C C . ILE A 1 327 ? -10.740 0.786 10.815 1.00 94.69 327 ILE A C 1
ATOM 2728 O O . ILE A 1 327 ? -11.680 0.001 10.841 1.00 94.69 327 ILE A O 1
ATOM 2732 N N . SER A 1 328 ? -9.617 0.541 10.133 1.00 94.75 328 SER A N 1
ATOM 2733 C CA . SER A 1 328 ? -9.442 -0.674 9.337 1.00 94.75 328 SER A CA 1
ATOM 2734 C C . SER A 1 328 ? -9.451 -1.929 10.201 1.00 94.75 328 SER A C 1
ATOM 2736 O O . SER A 1 328 ? -10.040 -2.924 9.798 1.00 94.75 328 SER A O 1
ATOM 2738 N N . THR A 1 329 ? -8.882 -1.881 11.410 1.00 95.56 329 THR A N 1
ATOM 2739 C CA . THR A 1 329 ? -8.926 -3.008 12.356 1.00 95.56 329 THR A CA 1
ATOM 2740 C C . THR A 1 329 ? -10.342 -3.267 12.866 1.00 95.56 329 THR A C 1
ATOM 2742 O O . THR A 1 329 ? -10.795 -4.409 12.840 1.00 95.56 329 THR A O 1
ATOM 2745 N N . GLN A 1 330 ? -11.058 -2.224 13.301 1.00 96.44 330 GLN A N 1
ATOM 2746 C CA . GLN A 1 330 ? -12.449 -2.339 13.756 1.00 96.44 330 GLN A CA 1
ATOM 2747 C C . GLN A 1 330 ? -13.356 -2.847 12.630 1.00 96.44 330 GLN A C 1
ATOM 2749 O O . GLN A 1 330 ? -14.188 -3.720 12.843 1.00 96.44 330 GLN A O 1
ATOM 2754 N N . LEU A 1 331 ? -13.167 -2.339 11.413 1.00 95.31 331 LEU A N 1
ATOM 2755 C CA . LEU A 1 331 ? -13.930 -2.754 10.243 1.00 95.31 331 LEU A CA 1
ATOM 2756 C C . LEU A 1 331 ? -13.615 -4.198 9.833 1.00 95.31 331 LEU A C 1
ATOM 2758 O O . LEU A 1 331 ? -14.527 -4.941 9.491 1.00 95.31 331 LEU A O 1
ATOM 2762 N N . LEU A 1 332 ? -12.354 -4.628 9.917 1.00 95.19 332 LEU A N 1
ATOM 2763 C CA . LEU A 1 332 ? -11.977 -6.023 9.687 1.00 95.19 332 LEU A CA 1
ATOM 2764 C C . LEU A 1 332 ? -12.639 -6.947 10.720 1.00 95.19 332 LEU A C 1
ATOM 2766 O O . LEU A 1 332 ? -13.245 -7.948 10.348 1.00 95.19 332 LEU A O 1
ATOM 2770 N N . TYR A 1 333 ? -12.595 -6.581 12.005 1.00 95.81 333 TYR A N 1
ATOM 2771 C CA . TYR A 1 333 ? -13.297 -7.319 13.058 1.00 95.81 333 TYR A CA 1
ATOM 2772 C C . TYR A 1 333 ? -14.806 -7.364 12.798 1.00 95.81 333 TYR A C 1
ATOM 2774 O O . TYR A 1 333 ? -15.428 -8.410 12.958 1.00 95.81 333 TYR A O 1
ATOM 2782 N N . HIS A 1 334 ? -15.388 -6.256 12.336 1.00 95.19 334 HIS A N 1
ATOM 2783 C CA . HIS A 1 334 ? -16.800 -6.198 11.986 1.00 95.19 334 HIS A CA 1
ATOM 2784 C C . HIS A 1 334 ? -17.171 -7.173 10.861 1.00 95.19 334 HIS A C 1
ATOM 2786 O O . HIS A 1 334 ? -18.181 -7.868 10.931 1.00 95.19 334 HIS A O 1
ATOM 2792 N N . LEU A 1 335 ? -16.347 -7.226 9.815 1.00 93.81 335 LEU A N 1
ATOM 2793 C CA . LEU A 1 335 ? -16.611 -8.043 8.632 1.00 93.81 335 LEU A CA 1
ATOM 2794 C C . LEU A 1 335 ? -16.441 -9.545 8.898 1.00 93.81 335 LEU A C 1
ATOM 2796 O O . LEU A 1 335 ? -17.198 -10.339 8.339 1.00 93.81 335 LEU A O 1
ATOM 2800 N N . PHE A 1 336 ? -15.476 -9.929 9.739 1.00 93.81 336 PHE A N 1
ATOM 2801 C CA . PHE A 1 336 ? -15.053 -11.328 9.887 1.00 93.81 336 PHE A CA 1
ATOM 2802 C C . PHE A 1 336 ? -15.326 -11.958 11.260 1.00 93.81 336 PHE A C 1
ATOM 2804 O O . PHE A 1 336 ? -15.301 -13.183 11.359 1.00 93.81 336 PHE A O 1
ATOM 2811 N N . SER A 1 337 ? -15.606 -11.164 12.297 1.00 93.19 337 SER A N 1
ATOM 2812 C CA . SER A 1 337 ? -15.799 -11.661 13.667 1.00 93.19 337 SER A CA 1
ATOM 2813 C C . SER A 1 337 ? -17.171 -11.297 14.232 1.00 93.19 337 SER A C 1
ATOM 2815 O O . SER A 1 337 ? -17.954 -12.187 14.552 1.00 93.19 337 SER A O 1
ATOM 2817 N N . ASP A 1 338 ? -17.481 -10.003 14.346 1.00 91.06 338 ASP A N 1
ATOM 2818 C CA . ASP A 1 338 ? -18.714 -9.519 14.976 1.00 91.06 338 ASP A CA 1
ATOM 2819 C C . ASP A 1 338 ? -19.362 -8.395 14.162 1.00 91.06 338 ASP A C 1
ATOM 2821 O O . ASP A 1 338 ? -18.943 -7.238 14.187 1.00 91.06 338 ASP A O 1
ATOM 2825 N N . LYS A 1 339 ? -20.465 -8.717 13.490 1.00 90.06 339 LYS A N 1
ATOM 2826 C CA . LYS A 1 339 ? -21.188 -7.794 12.607 1.00 90.06 339 LYS A CA 1
ATOM 2827 C C . LYS A 1 339 ? -22.009 -6.726 13.357 1.00 90.06 339 LYS A C 1
ATOM 2829 O O . LYS A 1 339 ? -22.859 -6.088 12.744 1.00 90.06 339 LYS A O 1
ATOM 2834 N N . SER A 1 340 ? -21.785 -6.502 14.656 1.00 92.81 340 SER A N 1
ATOM 2835 C CA . SER A 1 340 ? -22.524 -5.511 15.460 1.00 92.81 340 SER A CA 1
ATOM 2836 C C . SER A 1 340 ? -21.825 -4.154 15.631 1.00 92.81 340 SER A C 1
ATOM 2838 O O . SER A 1 340 ? -22.470 -3.194 16.043 1.00 92.81 340 SER A O 1
ATOM 2840 N N . LEU A 1 341 ? -20.537 -4.035 15.281 1.00 94.38 341 LEU A N 1
ATOM 2841 C CA . LEU A 1 341 ? -19.747 -2.814 15.536 1.00 94.38 341 LEU A CA 1
ATOM 2842 C C . LEU A 1 341 ? -20.237 -1.543 14.808 1.00 94.38 341 LEU A C 1
ATOM 2844 O O . LEU A 1 341 ? -19.963 -0.433 15.261 1.00 94.38 341 LEU A O 1
ATOM 2848 N N . CYS A 1 342 ? -20.882 -1.654 13.649 1.00 93.62 342 CYS A N 1
ATOM 2849 C CA . CYS A 1 342 ? -21.444 -0.501 12.942 1.00 93.62 342 CYS A CA 1
ATOM 2850 C C . CYS A 1 342 ? -22.529 -0.927 11.954 1.00 93.62 342 CYS A C 1
ATOM 2852 O O . CYS A 1 342 ? -22.667 -2.102 11.617 1.00 93.62 342 CYS A O 1
ATOM 2854 N N . HIS A 1 343 ? -23.286 0.039 11.442 1.00 90.88 343 HIS A N 1
ATOM 2855 C CA . HIS A 1 343 ? -24.232 -0.192 10.367 1.00 90.88 343 HIS A CA 1
ATOM 2856 C C . HIS A 1 343 ? -23.615 0.133 9.002 1.00 90.88 343 HIS A C 1
ATOM 2858 O O . HIS A 1 343 ? -23.479 1.287 8.585 1.00 90.88 343 HIS A O 1
ATOM 2864 N N . LEU A 1 344 ? -23.343 -0.920 8.232 1.00 86.81 344 LEU A N 1
ATOM 2865 C CA . LEU A 1 344 ? -22.967 -0.802 6.827 1.00 86.81 344 LEU A CA 1
ATOM 2866 C C . LEU A 1 344 ? -24.208 -0.850 5.926 1.00 86.81 344 LEU A C 1
ATOM 2868 O O . LEU A 1 344 ? -24.924 -1.850 5.870 1.00 86.81 344 LEU A O 1
ATOM 2872 N N . LYS A 1 345 ? -24.471 0.236 5.187 1.00 80.44 345 LYS A N 1
ATOM 2873 C CA . LYS A 1 345 ? -25.514 0.251 4.147 1.00 80.44 345 LYS A CA 1
ATOM 2874 C C . LYS A 1 345 ? -25.163 -0.743 3.037 1.00 80.44 345 LYS A C 1
ATOM 2876 O O . LYS A 1 345 ? -23.994 -0.878 2.677 1.00 80.44 345 LYS A O 1
ATOM 2881 N N . LYS A 1 346 ? -26.175 -1.338 2.395 1.00 73.38 346 LYS A N 1
ATOM 2882 C CA . LYS A 1 346 ? -25.988 -2.259 1.254 1.00 73.38 346 LYS A CA 1
ATOM 2883 C C . LYS A 1 346 ? -25.133 -1.656 0.127 1.00 73.38 346 LYS A C 1
ATOM 2885 O O . LYS A 1 346 ? -24.299 -2.346 -0.441 1.00 73.38 346 LYS A O 1
ATOM 2890 N N . SER A 1 347 ? -25.270 -0.353 -0.133 1.00 66.94 347 SER A N 1
ATOM 2891 C CA . SER A 1 347 ? -24.465 0.374 -1.128 1.00 66.94 347 SER A CA 1
ATOM 2892 C C . SER A 1 347 ? -22.970 0.446 -0.796 1.00 66.94 347 SER A C 1
ATOM 2894 O O . SER A 1 347 ? -22.160 0.578 -1.702 1.00 66.94 347 SER A O 1
ATOM 2896 N N . VAL A 1 348 ? -22.608 0.382 0.488 1.00 68.44 348 VAL A N 1
ATOM 2897 C CA . VAL A 1 348 ? -21.218 0.417 0.976 1.00 68.44 348 VAL A CA 1
ATOM 2898 C C . VAL A 1 348 ? -20.647 -1.000 1.076 1.00 68.44 348 VAL A C 1
ATOM 2900 O O . VAL A 1 348 ? -19.460 -1.217 0.853 1.00 68.44 348 VAL A O 1
ATOM 2903 N N . ARG A 1 349 ? -21.505 -1.981 1.378 1.00 66.56 349 ARG A N 1
ATOM 2904 C CA . ARG A 1 349 ? -21.154 -3.405 1.389 1.00 66.56 349 ARG A CA 1
ATOM 2905 C C . ARG A 1 349 ? -20.895 -3.953 -0.021 1.00 66.56 349 ARG A C 1
ATOM 2907 O O . ARG A 1 349 ? -20.101 -4.872 -0.183 1.00 66.56 349 ARG A O 1
ATOM 2914 N N . GLY A 1 350 ? -21.534 -3.388 -1.046 1.00 66.69 350 GLY A N 1
ATOM 2915 C CA . GLY A 1 350 ? -21.330 -3.794 -2.436 1.00 66.69 350 GLY A CA 1
ATOM 2916 C C . GLY A 1 350 ? -21.628 -5.282 -2.652 1.00 66.69 350 GLY A C 1
ATOM 2917 O O . GLY A 1 350 ? -22.673 -5.774 -2.233 1.00 66.69 350 GLY A O 1
ATOM 2918 N N . SER A 1 351 ? -20.702 -5.989 -3.304 1.00 60.53 351 SER A N 1
ATOM 2919 C CA . SER A 1 351 ? -20.781 -7.426 -3.603 1.00 60.53 351 SER A CA 1
ATOM 2920 C C . SER A 1 351 ? -20.195 -8.331 -2.510 1.00 60.53 351 SER A C 1
ATOM 2922 O O . SER A 1 351 ? -19.985 -9.515 -2.765 1.00 60.53 351 SER A O 1
ATOM 2924 N N . ILE A 1 352 ? -19.866 -7.795 -1.329 1.00 74.00 352 ILE A N 1
ATOM 2925 C CA . ILE A 1 352 ? -19.301 -8.596 -0.237 1.00 74.00 352 ILE A CA 1
ATOM 2926 C C . ILE A 1 352 ? -20.362 -9.612 0.234 1.00 74.00 352 ILE A C 1
ATOM 2928 O O . ILE A 1 352 ? -21.467 -9.179 0.582 1.00 74.00 352 ILE A O 1
ATOM 2932 N N . PRO A 1 353 ? -20.047 -10.924 0.272 1.00 58.81 353 PRO A N 1
ATOM 2933 C CA . PRO A 1 353 ? -20.946 -11.969 0.762 1.00 58.81 353 PRO A CA 1
ATOM 2934 C C . PRO A 1 353 ? -21.506 -11.693 2.165 1.00 58.81 353 PRO A C 1
ATOM 2936 O O . PRO A 1 353 ? -20.924 -10.936 2.955 1.00 58.81 353 PRO A O 1
ATOM 2939 N N . GLU A 1 354 ? -22.674 -12.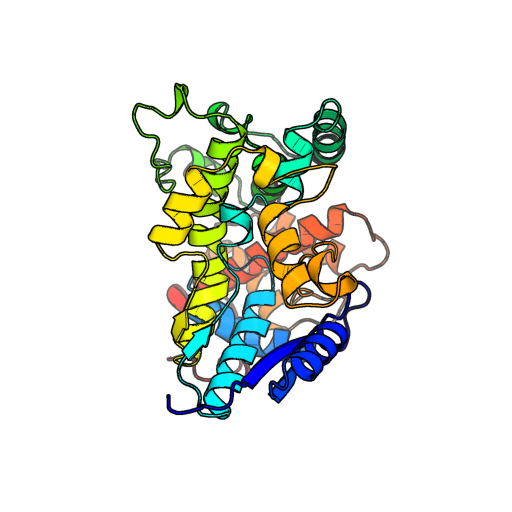276 2.451 1.00 54.88 354 GLU A N 1
ATOM 2940 C CA . GLU A 1 354 ? -23.481 -11.920 3.621 1.00 54.88 354 GLU A CA 1
ATOM 2941 C C . GLU A 1 354 ? -22.979 -12.416 4.980 1.00 54.88 354 GLU A C 1
ATOM 2943 O O . GLU A 1 354 ? -22.323 -13.471 5.085 1.00 54.88 354 GLU A O 1
#

Nearest PDB structures (foldseek):
  1m1z-assembly1_A  TM=7.262E-01  e=1.602E-04  Streptomyces clavuligerus
  1mb9-assembly1_A  TM=5.942E-01  e=9.626E-05  Streptomyces clavuligerus
  1mc1-assembly1_A  TM=4.983E-01  e=2.633E-05  Streptomyces clavuligerus
  1mbz-assembly1_A  TM=5.740E-01  e=1.158E-04  Streptomyces clavuligerus
  1mb9-assembly2_B  TM=5.553E-01  e=2.215E-04  Streptomyces clavuligerus

Secondary structure (DSSP, 8-state):
---PPPEEEEEEESS-TT----HHHHHHHHHHHT-EEEEEEE-HHHHHHHHHHHHHHH-S--SSTHHHHHHHHHHHHHHTT--EEE--TTHHHHHT-SHHHHHTTSTTHHHHHHHHHHTTTTS-----TTTTTSTTHHHHHHHHHTHHHHB-HHHHHHHHHS----------TTGGGS-HHHHHHHHIIIIIIIIIITIIIIIHHHHTTT-EEE-GGG-HHHHHHHHTS-HHHHSBTTBSSHHHHHHHTTTS-HHHHTPPP-------S-BTTB--HHHHHHTSHHHHHHH--B-HHHHHHHHHHHT-GGG--THHHHHHHHHHHHHHHHHHHHHHT-TTSS---HHHHTT---

pLDDT: mean 80.9, std 16.87, range [37.19, 98.0]

Mean predicted aligned error: 8.54 Å

Sequence (354 aa):
KKDYPLTAYSIKLRNNYNQKDESNLASQTAKLLKIEHRVLNVSDQDIINNYVKAIYFSEIPILDHSNVSLMLLAEKVKEDGFQSVLTGEGADEAFGGYPWDYYFNFPGGKHLANLLSLFSNNFNRELNKEYKNYSQNILFSPLSSIRNLFYSKEYLEELKNKKKNYYPVTIDSNWSKVDKFQKSLQLDYEWLLAGHLLLDKGDRMAMSASIESRYPFLDPRLVKYTDSLYKDWKIKNFKNKWILRSLAEKYLPKETAWRKKHLFRVEPVIHGKSYPKWVEELLSPESIKITNLFDYKKVERLFKERLNPKTFSFNNSFIQVGLSGVISTQLLYHLFSDKSLCHLKKSVRGSIPE

Foldseek 3Di:
DPPDAAEAEEEAEDDDPDDDGCLVVVVVFCVLVVHHYDYHYDYLVQLQLCVLVLLLLLLAQDLFSLLSVLLVRLLVCVVVPAQEDEDAFLLCLLQVQDPLLLLLPDDPSVVVLVVLVVVVPVFPQPDPPVPPNASCCSPVSSLVSLLVLWFDPVLVVVVVVDDPVDVPQPCPPCVVVDDRSNVNSSCCVPPVRVVPCCRSRNPSSNCSSNYHYDYPSPDVVNSVVSSPDDNCCQDPPNAGSNVQLVVVVVPGPNCSSRPRDDDDGDQDQDDAPDHDPQLCLCLDPVLCVVVNTTDSVSLVVLSVVLNDPPPDDPVNSSSSSSSSSSSSVSSSCCLPPNVPSGDDDCSSCDPPDD

Radius of gyration: 21.48 Å; Cα contacts (8 Å, |Δi|>4): 440; chains: 1; bounding box: 55×43×62 Å

Solvent-accessible surface area (backbone atoms only — not comparable to full-atom values): 20121 Å² total; per-residue (Å²): 130,89,84,71,88,58,74,46,79,42,65,34,68,75,75,61,92,85,60,85,76,54,42,68,59,51,46,52,52,26,58,74,69,74,33,51,68,48,74,47,77,43,44,71,65,56,44,52,50,37,40,59,50,40,40,64,53,32,75,49,62,49,57,61,39,43,31,34,56,41,26,54,48,25,39,53,44,34,76,74,70,47,53,64,48,82,50,73,60,44,46,40,42,54,22,44,50,50,72,42,64,55,37,66,74,42,100,64,31,64,56,56,44,47,52,61,44,60,77,37,69,88,44,83,78,86,65,64,79,87,57,74,82,44,39,62,44,69,59,51,48,61,58,61,41,42,50,72,62,36,40,20,72,69,41,54,53,50,59,70,73,45,82,78,80,58,81,72,72,90,72,53,96,56,50,88,77,53,54,72,67,58,52,38,32,52,48,38,44,61,51,49,37,54,61,34,51,43,38,44,42,30,50,30,19,22,44,74,40,63,30,46,78,39,47,73,46,62,36,69,69,54,41,56,52,42,71,71,51,59,65,66,50,21,42,43,95,96,34,57,23,34,52,61,28,64,54,36,44,78,80,39,60,60,73,67,32,69,50,80,89,77,85,89,75,42,81,55,64,76,50,61,90,56,59,64,70,43,57,56,38,40,63,28,68,68,32,29,57,74,70,52,52,43,29,51,73,46,44,48,52,54,52,57,54,61,50,43,82,89,66,86,45,80,67,49,61,54,51,49,33,41,50,34,35,51,51,30,41,46,49,45,42,24,77,76,74,44,72,77,36,44,72,77,51,68,83,41,45,60,89,61,81,133